Protein AF-W2SVA2-F1 (afdb_monomer_lite)

Organism: Necator americanus (NCBI:txid51031)

Structure (mmCIF, N/CA/C/O backbone):
data_AF-W2SVA2-F1
#
_entry.id   AF-W2SVA2-F1
#
loop_
_atom_site.group_PDB
_atom_site.id
_atom_site.type_symbol
_atom_site.label_atom_id
_atom_site.label_alt_id
_atom_site.label_comp_id
_atom_site.label_asym_id
_atom_site.label_entity_id
_atom_site.label_seq_id
_atom_site.pdbx_PDB_ins_code
_atom_site.Cartn_x
_atom_site.Cartn_y
_atom_site.Cartn_z
_atom_site.occupancy
_atom_site.B_iso_or_equiv
_atom_site.auth_seq_id
_atom_site.auth_comp_id
_atom_site.auth_asym_id
_atom_site.auth_atom_id
_atom_site.pdbx_PDB_model_num
ATOM 1 N N . MET A 1 1 ? -18.519 -15.147 32.924 1.00 34.69 1 MET A N 1
ATOM 2 C CA . MET A 1 1 ? -19.003 -15.289 31.533 1.00 34.69 1 MET A CA 1
ATOM 3 C C . MET A 1 1 ? -18.832 -13.951 30.833 1.00 34.69 1 MET A C 1
ATOM 5 O O . MET A 1 1 ? -18.990 -12.921 31.469 1.00 34.69 1 MET A O 1
ATOM 9 N N . SER A 1 2 ? -18.400 -14.016 29.578 1.00 42.62 2 SER A N 1
ATOM 10 C CA . SER A 1 2 ? -17.826 -12.946 28.754 1.00 42.62 2 SER A CA 1
ATOM 11 C C . SER A 1 2 ? -18.719 -11.712 28.572 1.00 42.62 2 SER A C 1
ATOM 13 O O . SER A 1 2 ? -19.892 -11.859 28.236 1.00 42.62 2 SER A O 1
ATOM 15 N N . GLN A 1 3 ? -18.134 -10.512 28.671 1.00 33.72 3 GLN A N 1
ATOM 16 C CA . GLN A 1 3 ? -18.643 -9.324 27.982 1.00 33.72 3 GLN A CA 1
ATOM 17 C C . GLN A 1 3 ? -17.496 -8.537 27.329 1.00 33.72 3 GLN A C 1
ATOM 19 O O . GLN A 1 3 ? -16.773 -7.780 27.964 1.00 33.72 3 GLN A O 1
ATOM 24 N N . ARG A 1 4 ? -17.365 -8.799 26.023 1.00 36.84 4 ARG A N 1
ATOM 25 C CA . ARG A 1 4 ? -17.101 -7.861 24.919 1.00 36.84 4 ARG A CA 1
ATOM 26 C C . ARG A 1 4 ? -16.001 -6.813 25.147 1.00 36.84 4 ARG A C 1
ATOM 28 O O . ARG A 1 4 ? -16.271 -5.684 25.537 1.00 36.84 4 ARG A O 1
ATOM 35 N N . GLN A 1 5 ? -14.789 -7.146 24.699 1.00 33.03 5 GLN A N 1
ATOM 36 C CA . GLN A 1 5 ? -13.902 -6.145 24.103 1.00 33.03 5 GLN A CA 1
ATOM 37 C C . GLN A 1 5 ? -14.584 -5.606 22.842 1.00 33.03 5 GLN A C 1
ATOM 39 O O . GLN A 1 5 ? -14.635 -6.268 21.806 1.00 33.03 5 GLN A O 1
ATOM 44 N N . THR A 1 6 ? -15.152 -4.409 22.939 1.00 33.84 6 THR A N 1
ATOM 45 C CA . THR A 1 6 ? -15.473 -3.592 21.774 1.00 33.84 6 THR A CA 1
ATOM 46 C C . THR A 1 6 ? -14.153 -3.225 21.102 1.00 33.84 6 THR A C 1
ATOM 48 O O . THR A 1 6 ? -13.428 -2.347 21.570 1.00 33.84 6 THR A O 1
ATOM 51 N N . ASN A 1 7 ? -13.814 -3.953 20.036 1.00 36.78 7 ASN A N 1
ATOM 52 C CA . ASN A 1 7 ? -12.759 -3.583 19.099 1.00 36.78 7 ASN A CA 1
ATOM 53 C C . ASN A 1 7 ? -13.196 -2.313 18.371 1.00 36.78 7 ASN A C 1
ATOM 55 O O . ASN A 1 7 ? -13.777 -2.363 17.287 1.00 36.78 7 ASN A O 1
ATOM 59 N N . ASP A 1 8 ? -12.940 -1.184 19.022 1.00 42.12 8 ASP A N 1
ATOM 60 C CA . ASP A 1 8 ? -13.064 0.147 18.456 1.00 42.12 8 ASP A CA 1
ATOM 61 C C . ASP A 1 8 ? -12.199 0.183 17.188 1.00 42.12 8 ASP A C 1
ATOM 63 O O . ASP A 1 8 ? -10.993 -0.096 17.243 1.00 42.12 8 ASP A O 1
ATOM 67 N N . SER A 1 9 ? -12.829 0.426 16.034 1.00 39.34 9 SER A N 1
ATOM 68 C CA . SER A 1 9 ? -12.157 0.626 14.750 1.00 39.34 9 SER A CA 1
ATOM 69 C C . SER A 1 9 ? -11.207 1.799 14.917 1.00 39.34 9 SER A C 1
ATOM 71 O O . SER A 1 9 ? -11.590 2.968 14.898 1.00 39.34 9 SER A O 1
ATOM 73 N N . SER A 1 10 ? -9.963 1.474 15.213 1.00 43.59 10 SER A N 1
ATOM 74 C CA . SER A 1 10 ? -8.984 2.458 15.604 1.00 43.59 10 SER A CA 1
ATOM 75 C C . SER A 1 10 ? -8.528 3.184 14.343 1.00 43.59 10 SER A C 1
ATOM 77 O O . SER A 1 10 ? -8.207 2.578 13.325 1.00 43.59 10 SER A O 1
ATOM 79 N N . ASN A 1 11 ? -8.605 4.510 14.417 1.00 57.53 11 ASN A N 1
ATOM 80 C CA . ASN A 1 11 ? -8.376 5.457 13.335 1.00 57.53 11 ASN A CA 1
ATOM 81 C C . ASN A 1 11 ? -6.906 5.456 12.892 1.00 57.53 11 ASN A C 1
ATOM 83 O O . ASN A 1 11 ? -6.132 6.339 13.272 1.00 57.53 11 ASN A O 1
ATOM 87 N N . PHE A 1 12 ? -6.510 4.440 12.132 1.00 56.28 12 PHE A N 1
ATOM 88 C CA . PHE A 1 12 ? -5.185 4.359 11.539 1.00 56.28 12 PHE A CA 1
ATOM 89 C C . PHE A 1 12 ? -5.252 4.623 10.038 1.00 56.28 12 PHE A C 1
ATOM 91 O O . PHE A 1 12 ? -6.109 4.067 9.347 1.00 56.28 12 PHE A O 1
ATOM 98 N N . ARG A 1 13 ? -4.331 5.452 9.542 1.00 68.50 13 ARG A N 1
ATOM 99 C CA . ARG A 1 13 ? -4.068 5.619 8.108 1.00 68.50 13 ARG A CA 1
ATOM 100 C C . ARG A 1 13 ? -2.624 5.234 7.829 1.00 68.50 13 ARG A C 1
ATOM 102 O O . ARG A 1 13 ? -1.734 5.775 8.476 1.00 68.50 13 ARG A O 1
ATOM 109 N N . ASN A 1 14 ? -2.391 4.333 6.883 1.00 67.19 14 ASN A N 1
ATOM 110 C CA . ASN A 1 14 ? -1.040 3.967 6.454 1.00 67.19 14 ASN A CA 1
ATOM 111 C C . ASN A 1 14 ? -0.789 4.463 5.039 1.00 67.19 14 ASN A C 1
ATOM 113 O O . ASN A 1 14 ? -1.635 4.260 4.179 1.00 67.19 14 ASN A O 1
ATOM 117 N N . ILE A 1 15 ? 0.373 5.052 4.786 1.00 81.75 15 ILE A N 1
ATOM 118 C CA . ILE A 1 15 ? 0.777 5.519 3.461 1.00 81.75 15 ILE A CA 1
ATOM 119 C C . ILE A 1 15 ? 2.156 4.947 3.148 1.00 81.75 15 ILE A C 1
ATOM 121 O O . ILE A 1 15 ? 3.098 5.176 3.903 1.00 81.75 15 ILE A O 1
ATOM 125 N N . PHE A 1 16 ? 2.263 4.216 2.044 1.00 79.69 16 PHE A N 1
ATOM 126 C CA . PHE A 1 16 ? 3.526 3.856 1.400 1.00 79.69 16 PHE A CA 1
ATOM 127 C C . PHE A 1 16 ? 3.794 4.867 0.286 1.00 79.69 16 PHE A C 1
ATOM 129 O O . PHE A 1 16 ? 2.897 5.082 -0.527 1.00 79.69 16 PHE A O 1
ATOM 136 N N . ARG A 1 17 ? 4.981 5.479 0.238 1.00 76.31 17 ARG A N 1
ATOM 137 C CA . ARG A 1 17 ? 5.344 6.467 -0.787 1.00 76.31 17 ARG A CA 1
ATOM 138 C C . ARG A 1 17 ? 6.804 6.337 -1.199 1.00 76.31 17 ARG A C 1
ATOM 140 O O . ARG A 1 17 ? 7.668 6.276 -0.334 1.00 76.31 17 ARG A O 1
ATOM 147 N N . GLN A 1 18 ? 7.085 6.342 -2.496 1.00 63.94 18 GLN A N 1
ATOM 148 C CA . GLN A 1 18 ? 8.449 6.464 -3.015 1.00 63.94 18 GLN A CA 1
ATOM 149 C C . GLN A 1 18 ? 8.845 7.943 -3.130 1.00 63.94 18 GLN A C 1
ATOM 151 O O . GLN A 1 18 ? 8.067 8.737 -3.658 1.00 63.94 18 GLN A O 1
ATOM 156 N N . ASP A 1 19 ? 10.037 8.301 -2.647 1.00 62.91 19 ASP A N 1
ATOM 157 C CA . ASP A 1 19 ? 10.620 9.631 -2.848 1.00 62.91 19 ASP A CA 1
ATOM 158 C C . ASP A 1 19 ? 11.619 9.566 -4.021 1.00 62.91 19 ASP A C 1
ATOM 160 O O . ASP A 1 19 ? 12.502 8.701 -4.019 1.00 62.91 19 ASP A O 1
ATOM 164 N N . PRO A 1 20 ? 11.454 10.387 -5.070 1.00 55.03 20 PRO A N 1
ATOM 165 C CA . PRO A 1 20 ? 12.381 10.423 -6.195 1.00 55.03 20 PRO A CA 1
ATOM 166 C C . PRO A 1 20 ? 13.664 11.233 -5.932 1.00 55.03 20 PRO A C 1
ATOM 168 O O . PRO A 1 20 ? 14.620 11.059 -6.685 1.00 55.03 20 PRO A O 1
ATOM 171 N N . GLU A 1 21 ? 13.718 12.105 -4.916 1.00 57.06 21 GLU A N 1
ATOM 172 C CA . GLU A 1 21 ? 14.883 12.977 -4.659 1.00 57.06 21 GLU A CA 1
ATOM 173 C C . GLU A 1 21 ? 15.965 12.296 -3.802 1.00 57.06 21 GLU A C 1
ATOM 175 O O . GLU A 1 21 ? 17.160 12.535 -3.982 1.00 57.06 21 GLU A O 1
ATOM 180 N N . GLU A 1 22 ? 15.563 11.394 -2.909 1.00 64.81 22 GLU A N 1
ATOM 181 C CA . GLU A 1 22 ? 16.438 10.492 -2.153 1.00 64.81 22 GLU A CA 1
ATOM 182 C C . GLU A 1 22 ? 15.984 9.076 -2.513 1.00 64.81 22 GLU A C 1
ATOM 184 O O . GLU A 1 22 ? 14.808 8.802 -2.304 1.00 64.81 22 GLU A O 1
ATOM 189 N N . ASN A 1 23 ? 16.848 8.194 -3.055 1.00 83.88 23 ASN A N 1
ATOM 190 C CA . ASN A 1 23 ? 16.509 6.799 -3.409 1.00 83.88 23 ASN A CA 1
ATOM 191 C C . ASN A 1 23 ? 15.949 6.052 -2.187 1.00 83.88 23 ASN A C 1
ATOM 193 O O . ASN A 1 23 ? 16.663 5.378 -1.438 1.00 83.88 23 ASN A O 1
ATOM 197 N N . SER A 1 24 ? 14.658 6.245 -1.944 1.00 88.62 24 SER A N 1
ATOM 198 C CA . SER A 1 24 ? 14.051 5.957 -0.663 1.00 88.62 24 SER A CA 1
ATOM 199 C C . SER A 1 24 ? 12.552 5.725 -0.776 1.00 88.62 24 SER A C 1
ATOM 201 O O . SER A 1 24 ? 11.884 6.082 -1.750 1.00 88.62 24 SER A O 1
ATOM 203 N N . VAL A 1 25 ? 12.028 5.051 0.240 1.00 91.38 25 VAL A N 1
ATOM 204 C CA . VAL A 1 25 ? 10.599 4.830 0.431 1.00 91.38 25 VAL A CA 1
ATOM 205 C C . VAL A 1 25 ? 10.229 5.216 1.850 1.00 91.38 25 VAL A C 1
ATOM 207 O O . VAL A 1 25 ? 10.904 4.850 2.812 1.00 91.38 25 VAL A O 1
ATOM 210 N N . GLU A 1 26 ? 9.104 5.896 1.991 1.00 92.12 26 GLU A N 1
ATOM 211 C CA . GLU A 1 26 ? 8.502 6.247 3.260 1.00 92.12 26 GLU A CA 1
ATOM 212 C C . GLU A 1 26 ? 7.282 5.378 3.562 1.00 92.12 26 GLU A C 1
ATOM 214 O O . GLU A 1 26 ? 6.374 5.225 2.744 1.00 92.12 26 GLU A O 1
ATOM 219 N N . LEU A 1 27 ? 7.225 4.881 4.795 1.00 92.69 27 LEU A N 1
ATOM 220 C CA . LEU A 1 27 ? 6.014 4.378 5.425 1.00 92.69 27 LEU A CA 1
ATOM 221 C C . LEU A 1 27 ? 5.557 5.392 6.473 1.00 92.69 27 LEU A C 1
ATOM 223 O O . LEU A 1 27 ? 6.240 5.623 7.473 1.00 92.69 27 LEU A O 1
ATOM 227 N N . ASN A 1 28 ? 4.384 5.976 6.263 1.00 91.06 28 ASN A N 1
ATOM 228 C CA . ASN A 1 28 ? 3.757 6.912 7.185 1.00 91.06 28 ASN A CA 1
ATOM 229 C C . ASN A 1 28 ? 2.539 6.254 7.837 1.00 91.06 28 ASN A C 1
ATOM 231 O O . ASN A 1 28 ? 1.580 5.898 7.158 1.00 91.06 28 ASN A O 1
ATOM 235 N N . ILE A 1 29 ? 2.569 6.108 9.158 1.00 90.38 29 ILE A N 1
ATOM 236 C CA . ILE A 1 29 ? 1.470 5.573 9.964 1.00 90.38 29 ILE A CA 1
ATOM 237 C C . ILE A 1 29 ? 0.875 6.724 10.768 1.00 90.38 29 ILE A C 1
ATOM 239 O O . ILE A 1 29 ? 1.526 7.283 11.647 1.00 90.38 29 ILE A O 1
ATOM 243 N N . TYR A 1 30 ? -0.370 7.079 10.501 1.00 89.00 30 TYR A N 1
ATOM 244 C CA . TYR A 1 30 ? -1.109 8.062 11.278 1.00 89.00 30 TYR A CA 1
ATOM 245 C C . TYR A 1 30 ? -1.922 7.333 12.330 1.00 89.00 30 TYR A C 1
ATOM 247 O O . TYR A 1 30 ? -2.737 6.478 11.995 1.00 89.00 30 TYR A O 1
ATOM 255 N N . TYR A 1 31 ? -1.711 7.679 13.595 1.00 85.88 31 TYR A N 1
ATOM 256 C CA . TYR A 1 31 ? -2.421 7.079 14.718 1.00 85.88 31 TYR A CA 1
ATOM 257 C C . TYR A 1 31 ? -2.983 8.142 15.648 1.00 85.88 31 TYR A C 1
ATOM 259 O O . TYR A 1 31 ? -2.445 9.244 15.745 1.00 85.88 31 TYR A O 1
ATOM 267 N N . ILE A 1 32 ? -4.043 7.804 16.378 1.00 86.31 32 ILE A N 1
ATOM 268 C CA . ILE A 1 32 ? -4.514 8.626 17.494 1.00 86.31 32 ILE A CA 1
ATOM 269 C C . ILE A 1 32 ? -3.791 8.170 18.766 1.00 86.31 32 ILE A C 1
ATOM 271 O O . ILE A 1 32 ? -3.962 7.019 19.178 1.00 86.31 32 ILE A O 1
ATOM 275 N N . PRO A 1 33 ? -2.985 9.037 19.404 1.00 86.19 33 PRO A N 1
ATOM 276 C CA . PRO A 1 33 ? -2.362 8.709 20.679 1.00 86.19 33 PRO A CA 1
ATOM 277 C C . PRO A 1 33 ? -3.411 8.365 21.748 1.00 86.19 33 PRO A C 1
ATOM 279 O O . PRO A 1 33 ? -4.491 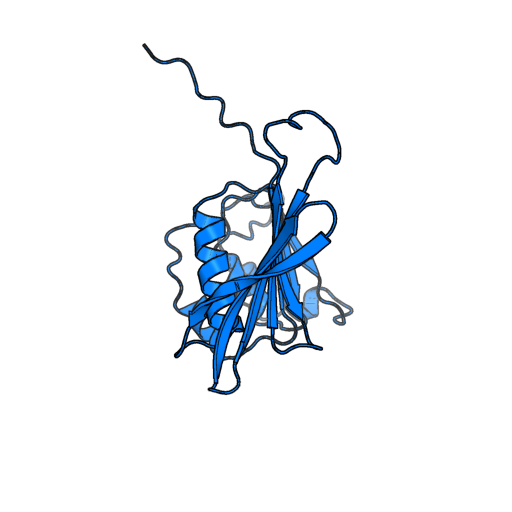8.965 21.733 1.00 86.19 33 PRO A O 1
ATOM 282 N N . PRO A 1 34 ? -3.123 7.446 22.691 1.00 86.00 34 PRO A N 1
ATOM 283 C CA . PRO A 1 34 ? -4.083 7.037 23.717 1.00 86.00 34 PRO A CA 1
ATOM 284 C C . PRO A 1 34 ? -4.693 8.210 24.492 1.00 86.00 34 PRO A C 1
ATOM 286 O O . PRO A 1 34 ? -5.890 8.203 24.767 1.00 86.00 34 PRO A O 1
ATOM 289 N N . GLU A 1 35 ? -3.894 9.241 24.774 1.00 88.69 35 GLU A N 1
ATOM 290 C CA . GLU A 1 35 ? -4.299 10.448 25.494 1.00 88.69 35 GLU A CA 1
ATOM 291 C C . GLU A 1 35 ? -5.193 11.399 24.683 1.00 88.69 35 GLU A C 1
ATOM 293 O O . GLU A 1 35 ? -5.734 12.353 25.233 1.00 88.69 35 GLU A O 1
ATOM 298 N N . LYS A 1 36 ? -5.348 11.162 23.374 1.00 86.69 36 LYS A N 1
ATOM 299 C CA . LYS A 1 36 ? -6.138 12.002 22.463 1.00 86.69 36 LYS A CA 1
ATOM 300 C C . LYS A 1 36 ? -7.340 11.282 21.846 1.00 86.69 36 LYS A C 1
ATOM 302 O O . LYS A 1 36 ? -7.924 11.781 20.887 1.00 86.69 36 LYS A O 1
ATOM 307 N N . LYS A 1 37 ? -7.722 10.110 22.365 1.00 84.38 37 LYS A N 1
ATOM 308 C CA . LYS A 1 37 ? -8.919 9.393 21.898 1.00 84.38 37 LYS A CA 1
ATOM 309 C C . LYS A 1 37 ? -10.167 10.278 22.015 1.00 84.38 37 LYS A C 1
ATOM 311 O O . LYS A 1 37 ? -10.360 10.946 23.023 1.00 84.38 37 LYS A O 1
ATOM 316 N N . GLY A 1 38 ? -11.002 10.277 20.975 1.00 83.25 38 GLY A N 1
ATOM 317 C CA . GLY A 1 38 ? -12.227 11.085 20.905 1.00 83.25 38 GLY A CA 1
ATOM 318 C C . GLY A 1 38 ? -12.020 12.550 20.500 1.00 83.25 38 GLY A C 1
ATOM 319 O O . GLY A 1 38 ? -13.004 13.243 20.261 1.00 83.25 38 GLY A O 1
ATOM 320 N N . ILE A 1 39 ? -10.774 13.022 20.370 1.00 85.44 39 ILE A N 1
ATOM 321 C CA . ILE A 1 39 ? -10.482 14.377 19.890 1.00 85.44 39 ILE A CA 1
ATOM 322 C C . ILE A 1 39 ? -10.400 14.349 18.356 1.00 85.44 39 ILE A C 1
ATOM 324 O O . ILE A 1 39 ? -9.557 13.639 17.801 1.00 85.44 39 ILE A O 1
ATOM 328 N N . PRO A 1 40 ? -11.234 15.117 17.635 1.00 82.12 40 PRO A N 1
ATOM 329 C CA . PRO A 1 40 ? -11.140 15.201 16.183 1.00 82.12 40 PRO A CA 1
ATOM 330 C C . PRO A 1 40 ? -9.761 15.699 15.732 1.00 82.12 40 PRO A C 1
ATOM 332 O O . PRO A 1 40 ? -9.149 16.547 16.379 1.00 82.12 40 PRO A O 1
ATOM 335 N N . ASN A 1 41 ? -9.275 15.192 14.596 1.00 81.00 41 ASN A N 1
ATOM 336 C CA . ASN A 1 41 ? -8.027 15.638 13.956 1.00 81.00 41 ASN A CA 1
ATOM 337 C C . ASN A 1 41 ? -6.760 15.525 14.827 1.00 81.00 41 ASN A C 1
ATOM 339 O O . ASN A 1 41 ? -5.764 16.198 14.579 1.00 81.00 41 ASN A O 1
ATOM 343 N N . SER A 1 42 ? -6.752 14.636 15.822 1.00 86.19 42 SER A N 1
ATOM 344 C CA . SER A 1 42 ? -5.618 14.454 16.734 1.00 86.19 42 SER A CA 1
ATOM 345 C C . SER A 1 42 ? -4.570 13.438 16.261 1.00 86.19 42 SER A C 1
ATOM 347 O O . SER A 1 42 ? -3.753 12.983 17.071 1.00 86.19 42 SER A O 1
ATOM 349 N N . HIS A 1 43 ? -4.619 13.037 14.990 1.00 85.75 43 HIS A N 1
ATOM 350 C CA . HIS A 1 43 ? -3.707 12.052 14.420 1.00 85.75 43 HIS A CA 1
ATOM 351 C C . HIS A 1 43 ? -2.263 12.553 14.499 1.00 85.75 43 HIS A C 1
ATOM 353 O O . HIS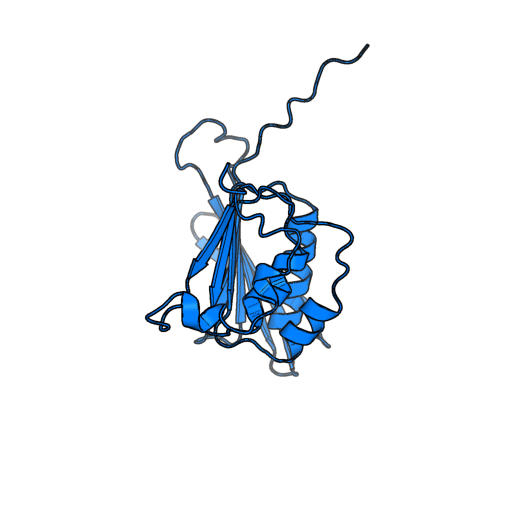 A 1 43 ? -1.967 13.702 14.167 1.00 85.75 43 HIS A O 1
ATOM 359 N N . LYS A 1 44 ? -1.353 11.680 14.923 1.00 86.56 44 LYS A N 1
ATOM 360 C CA . LYS A 1 44 ? 0.087 11.915 14.871 1.00 86.56 44 LYS A CA 1
ATOM 361 C C . LYS A 1 44 ? 0.710 11.013 13.808 1.00 86.56 44 LYS A C 1
ATOM 363 O O . LYS A 1 44 ? 0.380 9.826 13.779 1.00 86.56 44 LYS A O 1
ATOM 368 N N . PRO A 1 45 ? 1.600 11.544 12.956 1.00 87.38 45 PRO A N 1
ATOM 369 C CA . PRO A 1 45 ? 2.354 10.728 12.022 1.00 87.38 45 PRO A CA 1
ATOM 370 C C . PRO A 1 45 ? 3.486 9.994 12.746 1.00 87.38 45 PRO A C 1
ATOM 372 O O . PRO A 1 45 ? 4.176 10.554 13.600 1.00 87.38 45 PRO A O 1
ATOM 375 N N . TYR A 1 46 ? 3.710 8.752 12.351 1.00 88.38 46 TYR A N 1
ATOM 376 C CA . TYR A 1 46 ? 4.898 7.968 12.633 1.00 88.38 46 TYR A CA 1
ATOM 377 C C . TYR A 1 46 ? 5.532 7.591 11.297 1.00 88.38 46 TYR A C 1
ATOM 379 O O . TYR A 1 46 ? 4.946 6.833 10.525 1.00 88.38 46 TYR A O 1
ATOM 387 N N . ARG A 1 47 ? 6.703 8.166 11.014 1.00 91.00 47 ARG A N 1
ATOM 388 C CA . ARG A 1 47 ? 7.400 8.020 9.734 1.00 91.00 47 ARG A CA 1
ATOM 389 C C . ARG A 1 47 ? 8.587 7.076 9.867 1.00 91.00 47 ARG A C 1
ATOM 391 O O . ARG A 1 47 ? 9.443 7.263 10.738 1.00 91.00 47 ARG A O 1
ATOM 398 N N . ILE A 1 48 ? 8.631 6.101 8.970 1.00 92.88 48 ILE A N 1
ATOM 399 C CA . ILE A 1 48 ? 9.751 5.191 8.751 1.00 92.88 48 ILE A CA 1
ATOM 400 C C . ILE A 1 48 ? 10.247 5.429 7.326 1.00 92.88 48 ILE A C 1
ATOM 402 O O . ILE A 1 48 ? 9.462 5.316 6.392 1.00 92.88 48 ILE A O 1
ATOM 406 N N . SER A 1 49 ? 11.526 5.731 7.156 1.00 93.12 49 SER A N 1
ATOM 407 C CA . SER A 1 49 ? 12.158 5.874 5.845 1.00 93.12 49 SER A CA 1
ATOM 408 C C . SER A 1 49 ? 13.094 4.695 5.595 1.00 93.12 49 SER A C 1
ATOM 410 O O . SER A 1 49 ? 13.825 4.276 6.491 1.00 93.12 49 SER A O 1
ATOM 412 N N . PHE A 1 50 ? 13.088 4.176 4.380 1.00 93.88 50 PHE A N 1
ATOM 413 C CA . PHE A 1 50 ? 13.992 3.149 3.879 1.00 93.88 50 PHE A CA 1
ATOM 414 C C . PHE A 1 50 ? 14.856 3.822 2.835 1.00 93.88 50 PHE A C 1
ATOM 416 O O . PHE A 1 50 ? 14.321 4.250 1.821 1.00 93.88 50 PHE A O 1
ATOM 423 N N . VAL A 1 51 ? 16.148 3.966 3.100 1.00 92.06 51 VAL A N 1
ATOM 424 C CA . VAL A 1 51 ? 17.060 4.743 2.257 1.00 92.06 51 VAL A CA 1
ATOM 425 C C . VAL A 1 51 ? 18.138 3.825 1.718 1.00 92.06 51 VAL A C 1
ATOM 427 O O . VAL A 1 51 ? 18.739 3.072 2.494 1.00 92.06 51 VAL A O 1
ATOM 430 N N . GLU A 1 52 ? 18.376 3.899 0.411 1.00 91.25 52 GLU A N 1
ATOM 431 C CA . GLU A 1 52 ? 19.464 3.187 -0.244 1.00 91.25 52 GLU A CA 1
ATOM 432 C C . GLU A 1 52 ? 20.808 3.488 0.429 1.00 91.25 52 GLU A C 1
ATOM 434 O O . GLU A 1 52 ? 21.117 4.605 0.846 1.00 91.25 52 GLU A O 1
ATOM 439 N N . ASP A 1 53 ? 21.596 2.438 0.574 1.00 86.69 53 ASP A N 1
ATOM 440 C CA . ASP A 1 53 ? 22.947 2.484 1.098 1.00 86.69 53 ASP A CA 1
ATOM 441 C C . ASP A 1 53 ? 23.944 2.360 -0.061 1.00 86.69 53 ASP A C 1
ATOM 443 O O . ASP A 1 53 ? 23.671 1.693 -1.057 1.00 86.69 53 ASP A O 1
ATOM 447 N N . SER A 1 54 ? 25.135 2.945 0.080 1.00 82.06 54 SER A N 1
ATOM 448 C CA . SER A 1 54 ? 26.175 2.944 -0.959 1.00 82.06 54 SER A CA 1
ATOM 449 C C . SER A 1 54 ? 26.615 1.543 -1.388 1.00 82.06 54 SER A C 1
ATOM 451 O O . SER A 1 54 ? 27.198 1.376 -2.454 1.00 82.06 54 SER A O 1
ATOM 453 N N . ASN A 1 55 ? 26.348 0.534 -0.558 1.00 82.38 55 ASN A N 1
ATOM 454 C CA . ASN A 1 55 ? 26.698 -0.860 -0.814 1.00 82.38 55 ASN A CA 1
ATOM 455 C C . ASN A 1 55 ? 25.560 -1.664 -1.479 1.00 82.38 55 ASN A C 1
ATOM 457 O O . ASN A 1 55 ? 25.631 -2.889 -1.498 1.00 82.38 55 ASN A O 1
ATOM 461 N N . GLY A 1 56 ? 24.502 -1.010 -1.977 1.00 79.06 56 GLY A N 1
ATOM 462 C CA . GLY A 1 56 ? 23.359 -1.663 -2.635 1.00 79.06 56 GLY A CA 1
ATOM 463 C C . GLY A 1 56 ? 22.309 -2.253 -1.683 1.00 79.06 56 GLY A C 1
ATOM 464 O O . GLY A 1 56 ? 21.350 -2.877 -2.133 1.00 79.06 56 GLY A O 1
ATOM 465 N N . GLY A 1 57 ? 22.480 -2.051 -0.373 1.00 90.31 57 GLY A N 1
ATOM 466 C CA . GLY A 1 57 ? 21.499 -2.398 0.654 1.00 90.31 57 GLY A CA 1
ATOM 467 C C . GLY A 1 57 ? 20.559 -1.237 0.994 1.00 90.31 57 GLY A C 1
ATOM 468 O O . GLY A 1 57 ? 20.427 -0.256 0.261 1.00 90.31 57 GLY A O 1
ATOM 469 N N . CYS A 1 58 ? 19.931 -1.315 2.164 1.00 92.94 58 CYS A N 1
ATOM 470 C CA . CYS A 1 58 ? 19.032 -0.291 2.680 1.00 92.94 58 CYS A CA 1
AT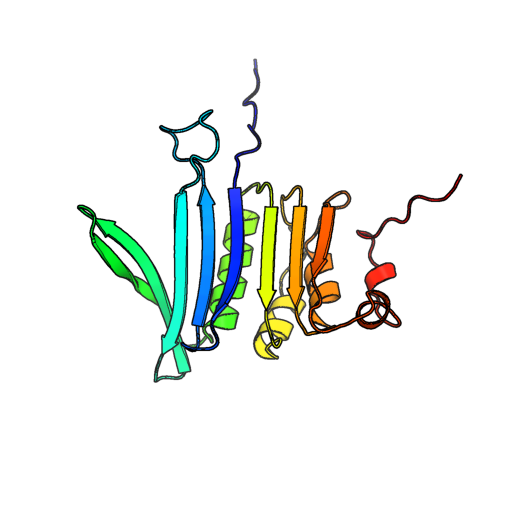OM 471 C C . CYS A 1 58 ? 19.235 -0.053 4.178 1.00 92.94 58 CYS A C 1
ATOM 473 O O . CYS A 1 58 ? 19.343 -0.986 4.975 1.00 92.94 58 CYS A O 1
ATOM 475 N N . SER A 1 59 ? 19.177 1.211 4.592 1.00 92.88 59 SER A N 1
ATOM 476 C CA . SER A 1 59 ? 19.087 1.613 5.995 1.00 92.88 59 SER A CA 1
ATOM 477 C C . SER A 1 59 ? 17.672 2.066 6.352 1.00 92.88 59 SER A C 1
ATOM 479 O O . SER A 1 59 ? 17.042 2.826 5.620 1.00 92.88 59 SER A O 1
ATOM 481 N N . VAL A 1 60 ? 17.163 1.609 7.496 1.00 93.56 60 VAL A N 1
ATOM 482 C CA . VAL A 1 60 ? 15.892 2.092 8.044 1.00 93.56 60 VAL A CA 1
ATOM 483 C C . VAL A 1 60 ? 16.164 3.293 8.936 1.00 93.56 60 VAL A C 1
ATOM 485 O O . VAL A 1 60 ? 17.007 3.231 9.830 1.00 93.56 60 VAL A O 1
ATOM 488 N N . ARG A 1 61 ? 15.416 4.373 8.754 1.00 92.88 61 ARG A N 1
ATOM 489 C CA . ARG A 1 61 ? 15.423 5.559 9.610 1.00 92.88 61 ARG A CA 1
ATOM 490 C C . ARG A 1 61 ? 14.023 5.768 10.163 1.00 92.88 61 ARG A C 1
ATOM 492 O O . ARG A 1 61 ? 13.032 5.493 9.495 1.00 92.88 61 ARG A O 1
ATOM 499 N N . ARG A 1 62 ? 13.922 6.246 11.398 1.00 91.50 62 ARG A N 1
ATOM 500 C CA . ARG A 1 62 ? 12.646 6.691 11.970 1.00 91.50 62 ARG A CA 1
ATOM 501 C C . ARG A 1 62 ? 12.754 8.136 12.411 1.00 91.50 62 ARG A C 1
ATOM 503 O O . ARG A 1 62 ? 13.726 8.493 13.084 1.00 91.50 62 ARG A O 1
ATOM 510 N N . LEU A 1 63 ? 11.727 8.920 12.113 1.00 85.81 63 LEU A N 1
ATOM 511 C CA . LEU A 1 63 ? 11.647 10.294 12.580 1.00 85.81 63 LEU A CA 1
ATOM 512 C C . LEU A 1 63 ? 11.318 10.297 14.076 1.00 85.81 63 LEU A C 1
ATOM 514 O O . LEU A 1 63 ? 10.293 9.759 14.502 1.00 85.81 63 LEU A O 1
ATOM 518 N N . VAL A 1 64 ? 12.188 10.893 14.888 1.00 86.12 64 VAL A N 1
ATOM 519 C CA . VAL A 1 64 ? 11.979 11.049 16.331 1.00 86.12 64 VAL A CA 1
ATOM 520 C C . VAL A 1 64 ? 11.903 12.528 16.668 1.00 86.12 64 VAL A C 1
ATOM 522 O O . VAL A 1 64 ? 12.743 13.316 16.242 1.00 86.12 64 VAL A O 1
ATOM 525 N N . GLU A 1 65 ? 10.919 12.899 17.482 1.00 83.62 65 GLU A N 1
ATOM 526 C CA . GLU A 1 65 ? 10.819 14.238 18.052 1.00 83.62 65 GLU A CA 1
ATOM 527 C C . GLU A 1 65 ? 11.204 14.207 19.536 1.00 83.62 65 GLU A C 1
ATOM 529 O O . GLU A 1 65 ? 10.610 13.483 20.336 1.00 83.62 65 GLU A O 1
ATOM 534 N N . LYS A 1 66 ? 12.212 14.995 19.924 1.00 80.12 66 LYS A N 1
ATOM 535 C CA . LYS A 1 66 ? 12.636 15.151 21.322 1.00 80.12 66 LYS A CA 1
ATOM 536 C C . LYS A 1 66 ? 12.839 16.626 21.631 1.00 80.12 66 LYS A C 1
ATOM 538 O O . LYS A 1 66 ? 13.637 17.291 20.977 1.00 80.12 66 LYS A O 1
ATOM 543 N N . LYS A 1 67 ? 12.149 17.130 22.662 1.00 83.81 67 LYS A N 1
ATOM 544 C CA . LYS A 1 67 ? 12.213 18.544 23.091 1.00 83.81 67 LYS A CA 1
ATOM 545 C C . LYS A 1 67 ? 11.976 19.529 21.924 1.00 83.81 67 LYS A C 1
ATOM 547 O O . LYS A 1 67 ? 12.719 20.492 21.772 1.00 83.81 67 LYS A O 1
ATOM 552 N N . GLY A 1 68 ? 10.992 19.239 21.066 1.00 82.12 68 GLY A N 1
ATOM 5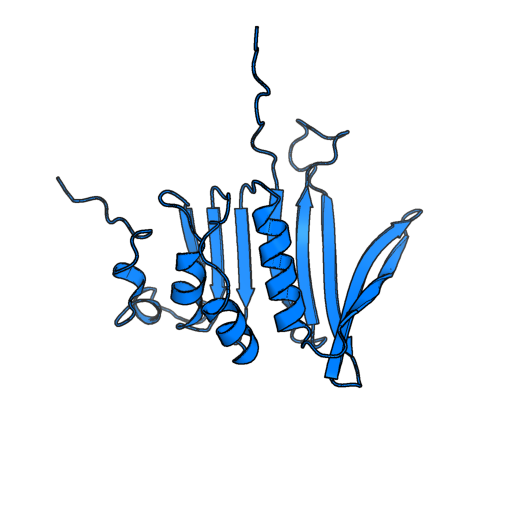53 C CA . GLY A 1 68 ? 10.644 20.059 19.897 1.00 82.12 68 GLY A CA 1
ATOM 554 C C . GLY A 1 68 ? 11.619 19.974 18.716 1.00 82.12 68 GLY A C 1
ATOM 555 O O . GLY A 1 68 ? 11.418 20.650 17.713 1.00 82.12 68 GLY A O 1
ATOM 556 N N . ARG A 1 69 ? 12.677 19.154 18.802 1.00 83.06 69 ARG A N 1
ATOM 557 C CA . ARG A 1 69 ? 13.610 18.912 17.694 1.00 83.06 69 ARG A CA 1
ATOM 558 C C . ARG A 1 69 ? 13.318 17.570 17.041 1.00 83.06 69 ARG A C 1
ATOM 560 O O . ARG A 1 69 ? 13.238 16.556 17.738 1.00 83.06 69 ARG A O 1
ATOM 567 N N . LYS A 1 70 ? 13.199 17.575 15.715 1.00 84.44 70 LYS A N 1
ATOM 568 C CA . LYS A 1 70 ? 13.051 16.378 14.884 1.00 84.44 70 LYS A CA 1
ATOM 569 C C . LYS A 1 70 ? 14.421 15.925 14.391 1.00 84.44 70 LYS A C 1
ATOM 571 O O . LYS A 1 70 ? 15.208 16.752 13.942 1.00 84.44 70 LYS A O 1
ATOM 576 N N . TYR A 1 71 ? 14.708 14.637 14.507 1.00 84.88 71 TYR A N 1
ATOM 577 C CA . TYR A 1 71 ? 15.919 14.028 13.968 1.00 84.88 71 TYR A CA 1
ATOM 578 C C . TYR A 1 71 ? 15.643 12.583 13.571 1.00 84.88 71 TYR A C 1
ATOM 580 O O . TYR A 1 71 ? 14.791 11.914 14.164 1.00 84.88 71 TYR A O 1
ATOM 588 N N . ASP A 1 72 ? 16.403 12.094 12.600 1.00 86.00 72 ASP A N 1
ATOM 589 C CA . ASP A 1 72 ? 16.343 10.697 12.210 1.00 86.00 72 ASP A CA 1
ATOM 590 C C . ASP A 1 72 ? 17.158 9.838 13.165 1.00 86.00 72 ASP A C 1
ATOM 592 O O . ASP A 1 72 ? 18.312 10.119 13.498 1.00 86.00 72 ASP A O 1
ATOM 596 N N . ARG A 1 73 ? 16.538 8.754 13.622 1.00 88.31 73 ARG A N 1
ATOM 597 C CA . ARG A 1 73 ? 17.222 7.697 14.352 1.00 88.31 73 ARG A CA 1
ATOM 598 C C . ARG A 1 73 ? 17.383 6.496 13.436 1.00 88.31 73 ARG A C 1
ATOM 600 O O . ARG A 1 73 ? 16.385 5.914 13.014 1.00 88.31 73 ARG A O 1
ATOM 607 N N . ASN A 1 74 ? 18.630 6.097 13.210 1.00 87.31 74 ASN A N 1
ATOM 608 C CA . ASN A 1 74 ? 18.955 4.883 12.469 1.00 87.31 74 ASN A CA 1
ATOM 609 C C . ASN A 1 74 ? 18.386 3.646 13.180 1.00 87.31 74 ASN A C 1
ATOM 611 O O . ASN A 1 74 ? 18.433 3.527 14.411 1.00 87.31 74 ASN A O 1
ATOM 615 N N . GLY A 1 75 ? 17.805 2.765 12.380 1.00 86.44 75 GLY A N 1
ATOM 616 C CA . GLY A 1 75 ? 17.256 1.473 12.747 1.00 86.44 75 GLY A CA 1
ATOM 617 C C . GLY A 1 75 ? 18.081 0.340 12.144 1.00 86.44 75 GLY A C 1
ATOM 618 O O . GLY A 1 75 ? 19.308 0.395 12.117 1.00 86.44 75 GLY A O 1
ATOM 619 N N . VAL A 1 76 ? 17.387 -0.705 11.697 1.00 89.88 76 VAL A N 1
ATOM 620 C CA . VAL A 1 76 ? 17.992 -1.893 11.083 1.00 89.88 76 VAL A CA 1
ATOM 621 C C . VAL A 1 76 ? 18.597 -1.542 9.719 1.00 89.88 76 VAL A C 1
ATOM 623 O O . VAL A 1 76 ? 18.090 -0.670 9.014 1.00 89.88 76 VAL A O 1
ATOM 626 N N . ARG A 1 77 ? 19.675 -2.235 9.348 1.00 92.81 77 ARG A N 1
ATOM 627 C CA . ARG A 1 77 ? 20.246 -2.223 7.998 1.00 92.81 77 ARG A CA 1
ATOM 628 C C . ARG A 1 77 ? 19.962 -3.568 7.337 1.00 92.81 77 ARG A C 1
ATOM 630 O O . ARG A 1 77 ? 20.234 -4.604 7.937 1.00 92.81 77 ARG A O 1
ATOM 637 N N . TYR A 1 78 ? 19.433 -3.531 6.123 1.00 91.31 78 TYR A N 1
ATOM 638 C CA . TYR A 1 78 ? 19.279 -4.683 5.245 1.00 91.31 78 TYR A CA 1
ATOM 639 C C . TYR A 1 78 ? 20.434 -4.667 4.249 1.00 91.31 78 TYR A C 1
ATOM 641 O O . TYR A 1 78 ? 20.569 -3.716 3.486 1.00 91.31 78 TYR A O 1
ATOM 649 N N . THR A 1 79 ? 21.303 -5.672 4.291 1.00 91.12 79 THR A N 1
ATOM 650 C CA . THR A 1 79 ? 22.472 -5.758 3.399 1.00 91.12 79 THR A CA 1
ATOM 651 C C . THR A 1 79 ? 22.119 -6.290 2.018 1.00 91.12 79 THR A C 1
ATOM 653 O O . THR A 1 79 ? 22.738 -5.880 1.046 1.00 91.12 79 THR A O 1
ATOM 656 N N . ASP A 1 80 ? 21.096 -7.141 1.938 1.00 89.56 80 ASP A N 1
ATOM 657 C CA . ASP A 1 80 ? 20.775 -7.933 0.743 1.00 89.56 80 ASP A CA 1
ATOM 658 C C . ASP A 1 80 ? 19.385 -7.610 0.167 1.00 89.56 80 ASP A C 1
ATOM 660 O O . ASP A 1 80 ? 18.856 -8.346 -0.665 1.00 89.56 80 ASP A O 1
ATOM 664 N N . GLU A 1 81 ? 18.763 -6.516 0.618 1.00 89.12 81 GLU A N 1
ATOM 665 C CA . GLU A 1 81 ? 17.486 -6.039 0.084 1.00 89.12 81 GLU A CA 1
ATOM 666 C C . GLU A 1 81 ? 17.568 -4.572 -0.330 1.00 89.12 81 GLU A C 1
ATOM 668 O O . GLU A 1 81 ? 18.084 -3.723 0.403 1.00 89.12 81 GLU A O 1
ATOM 673 N N . THR A 1 82 ? 16.964 -4.270 -1.481 1.00 92.25 82 THR A N 1
ATOM 674 C CA . THR A 1 82 ? 16.737 -2.889 -1.901 1.00 92.25 82 THR A CA 1
ATOM 675 C C . THR A 1 82 ? 15.750 -2.213 -0.956 1.00 92.25 82 THR A C 1
ATOM 677 O O . THR A 1 82 ? 14.869 -2.849 -0.367 1.00 92.25 82 THR A O 1
ATOM 680 N N . TYR A 1 83 ? 15.855 -0.892 -0.845 1.00 91.81 83 TYR A N 1
ATOM 681 C CA . TYR A 1 83 ? 14.991 -0.100 0.025 1.00 91.81 83 TYR A CA 1
ATOM 682 C C . TYR A 1 83 ? 13.499 -0.275 -0.290 1.00 91.81 83 TYR A C 1
ATOM 684 O O . TYR A 1 83 ? 12.683 -0.365 0.627 1.00 91.81 83 TYR A O 1
ATOM 692 N N . ALA A 1 84 ? 13.141 -0.413 -1.570 1.00 91.81 84 ALA A N 1
ATOM 693 C CA . ALA A 1 84 ? 11.765 -0.627 -2.000 1.00 91.81 84 ALA A CA 1
ATOM 694 C C . ALA A 1 84 ? 11.242 -2.025 -1.621 1.00 91.81 84 ALA A C 1
ATOM 696 O O . ALA A 1 84 ? 10.107 -2.147 -1.150 1.00 91.81 84 ALA A O 1
ATOM 697 N N . CYS A 1 85 ? 12.067 -3.074 -1.756 1.00 93.50 85 CYS A N 1
ATOM 698 C CA . CYS A 1 85 ? 11.714 -4.427 -1.311 1.00 93.50 85 CYS A CA 1
ATOM 699 C C . CYS A 1 85 ? 11.508 -4.474 0.205 1.00 93.50 85 CYS A C 1
ATOM 701 O O . CYS A 1 85 ? 10.459 -4.933 0.670 1.00 93.50 85 CYS A O 1
ATOM 703 N N . ALA A 1 86 ? 12.473 -3.943 0.962 1.00 94.44 86 ALA A N 1
ATOM 704 C CA . ALA A 1 86 ? 12.426 -3.910 2.417 1.00 94.44 86 ALA A CA 1
ATOM 705 C C . ALA A 1 86 ? 11.190 -3.144 2.911 1.00 94.44 86 ALA A C 1
ATOM 707 O O . ALA A 1 86 ? 10.422 -3.655 3.732 1.00 94.44 86 ALA A O 1
ATOM 708 N N . ALA A 1 87 ? 10.930 -1.960 2.346 1.00 94.38 87 ALA A N 1
ATOM 709 C CA . ALA A 1 87 ? 9.750 -1.170 2.675 1.00 94.38 87 ALA A CA 1
ATOM 710 C C . ALA A 1 87 ? 8.448 -1.913 2.357 1.00 94.38 87 ALA A C 1
ATOM 712 O O . ALA A 1 87 ? 7.530 -1.919 3.175 1.00 94.38 87 ALA A O 1
ATOM 713 N N . THR A 1 88 ? 8.373 -2.587 1.204 1.00 94.12 88 THR A N 1
ATOM 714 C CA . THR A 1 88 ? 7.187 -3.354 0.796 1.00 94.12 88 THR A CA 1
ATOM 715 C C . THR A 1 88 ? 6.920 -4.483 1.787 1.00 94.12 88 THR A C 1
ATOM 717 O O . THR A 1 88 ? 5.808 -4.620 2.298 1.00 94.12 88 THR A O 1
ATOM 720 N N . ARG A 1 89 ? 7.944 -5.265 2.150 1.00 92.88 89 ARG A N 1
ATOM 721 C CA . ARG A 1 89 ? 7.803 -6.346 3.137 1.00 92.88 89 ARG A CA 1
ATOM 722 C C . ARG A 1 89 ? 7.361 -5.818 4.499 1.00 92.88 89 ARG A C 1
ATOM 724 O O . ARG A 1 89 ? 6.458 -6.396 5.106 1.00 92.88 89 ARG A O 1
ATOM 731 N N . VAL A 1 90 ? 7.957 -4.724 4.972 1.00 92.62 90 VAL A N 1
ATOM 732 C CA . VAL A 1 90 ? 7.585 -4.111 6.255 1.00 92.62 90 VAL A CA 1
ATOM 733 C C . VAL A 1 90 ? 6.159 -3.558 6.214 1.00 92.62 90 VAL A C 1
ATOM 735 O O . VAL A 1 90 ? 5.406 -3.772 7.163 1.00 92.62 90 VAL A O 1
ATOM 738 N N . PHE A 1 91 ? 5.738 -2.950 5.103 1.00 93.62 91 PHE A N 1
ATOM 739 C CA . PHE A 1 91 ? 4.354 -2.529 4.881 1.00 93.62 91 PHE A CA 1
ATOM 740 C C . PHE A 1 91 ? 3.368 -3.697 5.034 1.00 93.62 91 PHE A C 1
ATOM 742 O O . PHE A 1 91 ? 2.399 -3.585 5.789 1.00 93.62 91 PHE A O 1
ATOM 749 N N . PHE A 1 92 ? 3.639 -4.852 4.417 1.00 91.56 92 PHE A N 1
ATOM 750 C CA . PHE A 1 92 ? 2.808 -6.051 4.595 1.00 91.56 92 PHE A CA 1
ATOM 751 C C . PHE A 1 92 ? 2.773 -6.548 6.044 1.00 91.56 92 PHE A C 1
ATOM 753 O O . PHE A 1 92 ? 1.738 -7.012 6.517 1.00 91.56 92 PHE A O 1
ATOM 760 N N . GLN A 1 93 ? 3.885 -6.468 6.777 1.00 90.19 93 GLN A N 1
ATOM 761 C CA . GLN A 1 93 ? 3.907 -6.890 8.182 1.00 90.19 93 GLN A CA 1
ATOM 762 C C . GLN A 1 93 ? 3.108 -5.947 9.089 1.00 90.19 93 GLN A C 1
ATOM 764 O O . GLN A 1 93 ? 2.373 -6.405 9.970 1.00 90.19 93 GLN A O 1
ATOM 769 N N . ILE A 1 94 ? 3.199 -4.637 8.853 1.00 89.19 94 ILE A N 1
ATOM 770 C CA . ILE A 1 94 ? 2.432 -3.632 9.597 1.00 89.19 94 ILE A CA 1
ATOM 771 C C . ILE A 1 94 ? 0.937 -3.816 9.335 1.00 89.19 94 ILE A C 1
ATOM 773 O O . ILE A 1 94 ? 0.156 -3.921 10.277 1.00 89.19 94 ILE A O 1
ATOM 777 N N . THR A 1 95 ? 0.536 -3.911 8.068 1.00 88.44 95 THR A N 1
ATOM 778 C CA . THR A 1 95 ? -0.876 -4.043 7.669 1.00 88.44 95 THR A CA 1
ATOM 779 C C . THR A 1 95 ? -1.516 -5.348 8.146 1.00 88.44 95 THR A C 1
ATOM 781 O O . THR A 1 95 ? -2.709 -5.368 8.428 1.00 88.44 95 THR A O 1
ATOM 784 N N . LYS A 1 96 ? -0.735 -6.419 8.347 1.00 81.88 96 LYS A N 1
ATOM 785 C CA . LYS A 1 96 ? -1.201 -7.660 9.000 1.00 81.88 96 LYS A CA 1
ATOM 786 C C . LYS A 1 96 ? -1.520 -7.505 10.485 1.00 81.88 96 LYS A C 1
ATOM 788 O O . LYS A 1 96 ? -2.196 -8.369 11.044 1.00 81.88 96 LYS A O 1
ATOM 793 N N . SER A 1 97 ? -0.978 -6.477 11.125 1.00 84.12 97 SER A N 1
ATOM 794 C CA . SER A 1 97 ? -1.015 -6.306 12.579 1.00 84.12 97 SER A CA 1
ATOM 795 C C . SER A 1 97 ? -1.948 -5.180 13.017 1.00 84.12 97 SER A C 1
ATOM 797 O O . SER A 1 97 ? -2.131 -4.981 14.217 1.00 84.12 97 SER A O 1
ATOM 799 N N . ILE A 1 98 ? -2.540 -4.445 12.071 1.00 86.06 98 ILE A N 1
ATOM 800 C CA . ILE A 1 98 ? -3.422 -3.318 12.365 1.00 86.06 98 ILE A CA 1
ATOM 801 C C . ILE A 1 98 ? -4.737 -3.422 11.594 1.00 86.06 98 ILE A C 1
ATOM 803 O O . ILE A 1 98 ? -4.772 -3.904 10.465 1.00 86.06 98 ILE A O 1
ATOM 807 N N . LYS A 1 99 ? -5.813 -2.912 12.198 1.00 89.44 99 LYS A N 1
ATOM 808 C CA . LYS A 1 99 ? -7.036 -2.549 11.481 1.00 89.44 99 LYS A CA 1
ATOM 809 C C . LYS A 1 99 ? -6.939 -1.064 11.146 1.00 89.44 99 LYS A C 1
ATOM 811 O O . LYS A 1 99 ? -6.841 -0.254 12.061 1.00 89.44 99 LYS A O 1
ATOM 816 N N . ALA A 1 100 ? -6.923 -0.724 9.866 1.00 88.94 100 ALA A N 1
ATOM 817 C CA . ALA A 1 100 ? -6.836 0.650 9.395 1.00 88.94 100 ALA A CA 1
ATOM 818 C C . ALA A 1 100 ? -8.200 1.148 8.914 1.00 88.94 100 ALA A C 1
ATOM 820 O O . ALA A 1 100 ? -9.030 0.368 8.454 1.00 88.94 100 ALA A O 1
ATOM 821 N N . LYS A 1 101 ? 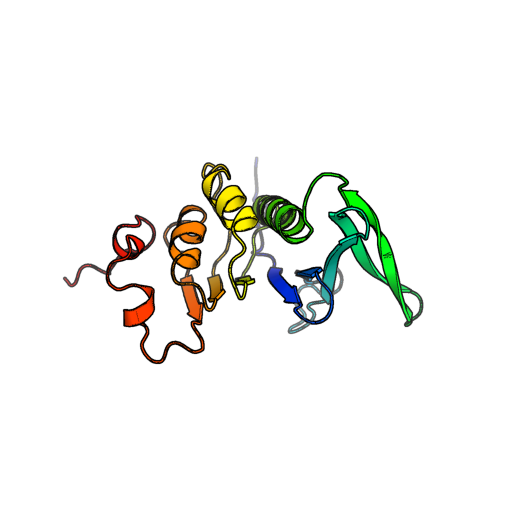-8.424 2.457 8.991 1.00 90.06 101 LYS A N 1
ATOM 822 C CA . LYS A 1 101 ? -9.525 3.088 8.264 1.00 90.06 101 LYS A CA 1
ATOM 823 C C . LYS A 1 101 ? -9.186 3.128 6.776 1.00 90.06 101 LYS A C 1
ATOM 825 O O . LYS A 1 101 ? -9.954 2.658 5.950 1.00 90.06 101 LYS A O 1
ATOM 830 N N . GLU A 1 102 ? -7.988 3.609 6.462 1.00 91.38 102 GLU A N 1
ATOM 831 C CA . GLU A 1 102 ? -7.519 3.779 5.091 1.00 91.38 102 GLU A CA 1
ATOM 832 C C . GLU A 1 102 ? -6.071 3.287 4.953 1.00 91.38 102 GLU A C 1
ATOM 834 O O . GLU A 1 102 ? -5.221 3.546 5.813 1.00 91.38 102 GLU A O 1
ATOM 839 N N . ILE A 1 103 ? -5.770 2.592 3.861 1.00 93.88 103 ILE A N 1
ATOM 840 C CA . ILE A 1 103 ? -4.404 2.257 3.458 1.00 93.88 103 ILE A CA 1
ATOM 841 C C . ILE A 1 103 ? -4.160 2.846 2.072 1.00 93.88 103 ILE A C 1
ATOM 843 O O . ILE A 1 103 ? -4.901 2.551 1.147 1.00 93.88 103 ILE A O 1
ATOM 847 N N . THR A 1 104 ? -3.105 3.640 1.918 1.00 92.62 104 THR A N 1
ATOM 848 C CA . THR A 1 104 ? -2.641 4.174 0.635 1.00 92.62 104 THR A CA 1
ATOM 849 C C . THR A 1 104 ? -1.338 3.493 0.217 1.00 92.62 104 THR A C 1
ATOM 851 O O . THR A 1 104 ? -0.387 3.426 1.002 1.00 92.62 104 THR A O 1
ATOM 854 N N . PHE A 1 105 ? -1.274 3.046 -1.034 1.00 92.69 105 PHE A N 1
ATOM 855 C CA . PHE A 1 105 ? -0.072 2.542 -1.688 1.00 92.69 105 PHE A CA 1
ATOM 856 C C . PHE A 1 105 ? 0.272 3.427 -2.894 1.00 92.69 105 PHE A C 1
ATOM 858 O O . PHE A 1 105 ? -0.443 3.418 -3.895 1.00 92.69 105 PHE A O 1
ATOM 865 N N . GLU A 1 106 ? 1.350 4.207 -2.790 1.00 91.00 106 GLU A N 1
ATOM 866 C CA . GLU A 1 106 ? 1.823 5.129 -3.830 1.00 91.00 106 GLU A CA 1
ATOM 867 C C . GLU A 1 106 ? 3.174 4.666 -4.392 1.00 91.00 106 GLU A C 1
ATOM 869 O O . GLU A 1 106 ? 4.162 4.574 -3.657 1.00 91.00 106 GLU A O 1
ATOM 874 N N . MET A 1 107 ? 3.222 4.368 -5.694 1.00 86.62 107 MET A N 1
ATOM 875 C CA . MET A 1 107 ? 4.433 3.893 -6.374 1.00 86.62 107 MET A CA 1
ATOM 876 C C . MET A 1 107 ? 4.458 4.309 -7.844 1.00 86.62 107 MET A C 1
ATOM 878 O O . MET A 1 107 ? 3.607 3.862 -8.615 1.00 86.62 107 MET A O 1
ATOM 882 N N . ASN A 1 108 ? 5.475 5.106 -8.203 1.00 81.88 108 ASN A N 1
ATOM 883 C CA . ASN A 1 108 ? 5.699 5.687 -9.529 1.00 81.88 108 ASN A CA 1
ATOM 884 C C . ASN A 1 108 ? 7.206 5.782 -9.847 1.00 81.88 108 ASN A C 1
ATOM 886 O O . ASN A 1 108 ? 7.896 6.558 -9.176 1.00 81.88 108 ASN A O 1
ATOM 890 N N . PRO A 1 109 ? 7.735 5.065 -10.861 1.00 83.38 109 PRO A N 1
ATOM 891 C CA . PRO A 1 109 ? 7.169 3.886 -11.539 1.00 83.38 109 PRO A CA 1
ATOM 892 C C . PRO A 1 109 ? 7.284 2.605 -10.685 1.00 83.38 109 PRO A C 1
ATOM 894 O O . PRO A 1 109 ? 7.999 2.582 -9.678 1.00 83.38 109 PRO A O 1
ATOM 897 N N . MET A 1 110 ? 6.614 1.515 -11.086 1.00 86.38 110 MET A N 1
ATOM 898 C CA . MET A 1 110 ? 6.778 0.216 -10.423 1.00 86.38 110 MET A CA 1
ATOM 899 C C . MET A 1 110 ? 8.169 -0.367 -10.696 1.00 86.38 110 MET A C 1
ATOM 901 O O . MET A 1 110 ? 8.661 -0.387 -11.823 1.00 86.38 110 MET A O 1
ATOM 905 N N . ARG A 1 111 ? 8.807 -0.876 -9.641 1.00 88.69 111 ARG A N 1
ATOM 906 C CA . ARG A 1 111 ? 10.123 -1.516 -9.720 1.00 88.69 111 ARG A CA 1
ATOM 907 C C . ARG A 1 111 ? 9.984 -3.030 -9.942 1.00 88.69 111 ARG A C 1
ATOM 909 O O . ARG A 1 111 ? 9.223 -3.651 -9.191 1.00 88.69 111 ARG A O 1
ATOM 916 N N . PRO A 1 112 ? 10.733 -3.661 -10.871 1.00 91.50 112 PRO A N 1
ATOM 917 C CA . PRO A 1 112 ? 10.644 -5.106 -11.125 1.00 91.50 112 PRO A CA 1
ATOM 918 C C . PRO A 1 112 ? 10.871 -5.968 -9.876 1.00 91.50 112 PRO A C 1
ATOM 920 O O . PRO A 1 112 ? 10.233 -7.004 -9.678 1.00 91.50 112 PRO A O 1
ATOM 923 N N . GLU A 1 113 ? 11.764 -5.537 -8.986 1.00 91.62 113 GLU A N 1
ATOM 924 C CA . GLU A 1 113 ? 12.017 -6.223 -7.725 1.00 91.62 113 GLU A CA 1
ATOM 925 C C . GLU A 1 113 ? 10.821 -6.159 -6.762 1.00 91.62 113 GLU A C 1
ATOM 927 O O . GLU A 1 113 ? 10.553 -7.137 -6.063 1.00 91.62 113 GLU A O 1
ATOM 932 N N . VAL A 1 114 ? 10.055 -5.062 -6.771 1.00 92.25 114 VAL A N 1
ATOM 933 C CA . VAL A 1 114 ? 8.821 -4.937 -5.982 1.00 92.25 114 VAL A CA 1
ATOM 934 C C . VAL A 1 114 ? 7.720 -5.794 -6.585 1.00 92.25 114 VAL A C 1
ATOM 936 O O . VAL A 1 114 ? 7.036 -6.497 -5.845 1.00 92.25 114 VAL A O 1
ATOM 939 N N . GLU A 1 115 ? 7.572 -5.797 -7.910 1.00 93.56 115 GLU A N 1
ATOM 940 C CA . GLU A 1 115 ? 6.620 -6.672 -8.598 1.00 93.56 115 GLU A CA 1
ATOM 941 C C . GLU A 1 115 ? 6.834 -8.140 -8.199 1.00 93.56 115 GLU A C 1
ATOM 943 O O . GLU A 1 115 ? 5.877 -8.836 -7.847 1.00 93.56 115 GLU A O 1
ATOM 948 N N . ARG A 1 116 ? 8.091 -8.602 -8.177 1.00 93.81 116 ARG A N 1
ATOM 949 C CA . ARG A 1 116 ? 8.437 -9.948 -7.701 1.00 93.81 116 ARG A CA 1
ATOM 950 C C . ARG A 1 116 ? 8.000 -10.164 -6.250 1.00 93.81 116 ARG A C 1
ATOM 952 O O . ARG A 1 116 ? 7.338 -11.160 -5.964 1.00 93.81 116 ARG A O 1
ATOM 959 N N . VAL A 1 117 ? 8.294 -9.218 -5.352 1.00 93.62 117 VAL A N 1
ATOM 960 C CA . VAL A 1 117 ? 7.862 -9.291 -3.944 1.00 93.62 117 VAL A CA 1
ATOM 961 C C . VAL A 1 117 ? 6.338 -9.377 -3.827 1.00 93.62 117 VAL A C 1
ATOM 963 O O . VAL A 1 117 ? 5.849 -10.173 -3.029 1.00 93.62 117 VAL A O 1
ATOM 966 N N . LEU A 1 118 ? 5.582 -8.611 -4.619 1.00 93.12 118 LEU A N 1
ATOM 967 C CA . LEU A 1 118 ? 4.115 -8.639 -4.628 1.00 93.12 118 LEU A CA 1
ATOM 968 C C . LEU A 1 118 ? 3.562 -9.968 -5.159 1.00 93.12 118 LEU A C 1
ATOM 970 O O . LEU A 1 118 ? 2.590 -10.490 -4.612 1.00 93.12 118 LEU A O 1
ATOM 974 N N . LYS A 1 119 ? 4.183 -10.538 -6.198 1.00 92.38 119 LYS A N 1
ATOM 975 C CA . LYS A 1 119 ? 3.785 -11.836 -6.764 1.00 92.38 119 LYS A CA 1
ATOM 976 C C . LYS A 1 119 ? 4.024 -12.989 -5.793 1.00 92.38 119 LYS A C 1
ATOM 978 O O . LYS A 1 119 ? 3.157 -13.850 -5.668 1.00 92.38 119 LYS A O 1
ATOM 983 N N . GLU A 1 120 ? 5.168 -12.987 -5.113 1.00 92.44 120 GLU A N 1
ATOM 984 C CA . GLU A 1 120 ? 5.581 -14.033 -4.169 1.00 92.44 120 GLU A CA 1
ATOM 985 C C . GLU A 1 120 ? 4.920 -13.900 -2.788 1.00 92.44 120 GLU A C 1
ATOM 987 O O . GLU A 1 120 ? 4.933 -14.852 -2.003 1.00 92.44 120 GLU A O 1
ATOM 992 N N . HIS A 1 121 ? 4.361 -12.731 -2.450 1.00 90.31 121 HIS A N 1
ATOM 993 C CA . HIS A 1 121 ? 3.808 -12.517 -1.117 1.00 90.31 121 HIS A CA 1
ATOM 994 C C . HIS A 1 121 ? 2.592 -13.426 -0.857 1.00 90.31 121 HIS A C 1
ATOM 996 O O . HIS A 1 121 ? 1.652 -13.437 -1.658 1.00 90.31 121 HIS A O 1
ATOM 1002 N N . PRO A 1 122 ? 2.538 -14.132 0.291 1.00 87.44 122 PRO A N 1
ATOM 1003 C CA . PRO A 1 122 ? 1.395 -14.972 0.626 1.00 87.44 122 PRO A CA 1
ATOM 1004 C C . PRO A 1 122 ? 0.090 -14.173 0.695 1.00 87.44 122 PRO A C 1
ATOM 1006 O O . PRO A 1 122 ? -0.000 -13.171 1.406 1.00 87.44 122 PRO A O 1
ATOM 1009 N N . THR A 1 123 ? -0.950 -14.671 0.028 1.00 83.00 123 THR A N 1
ATOM 1010 C CA . THR A 1 123 ? -2.299 -14.075 -0.005 1.00 83.00 123 THR A CA 1
ATOM 1011 C C . THR A 1 123 ? -3.210 -14.569 1.123 1.00 83.00 123 THR A C 1
ATOM 1013 O O . THR A 1 123 ? -4.384 -14.208 1.186 1.00 83.00 123 THR A O 1
ATOM 1016 N N . THR A 1 124 ? -2.674 -15.375 2.048 1.00 82.06 124 THR A N 1
ATOM 1017 C CA . THR A 1 124 ? -3.421 -16.004 3.152 1.00 82.06 124 THR A CA 1
ATOM 1018 C C . THR A 1 124 ? -4.019 -15.005 4.139 1.00 82.06 124 THR A C 1
ATOM 1020 O O . THR A 1 124 ? -4.990 -15.323 4.820 1.00 82.06 124 THR A O 1
ATOM 1023 N N . ARG A 1 125 ? -3.459 -13.793 4.227 1.00 81.75 125 ARG A N 1
ATOM 1024 C CA . ARG A 1 125 ? -4.034 -12.686 4.996 1.00 81.75 125 ARG A CA 1
ATOM 1025 C C . ARG A 1 125 ? -4.318 -11.505 4.090 1.00 81.75 125 ARG A C 1
ATOM 1027 O O . ARG A 1 125 ? -3.419 -11.008 3.416 1.00 81.75 125 ARG A O 1
ATOM 1034 N N . LYS A 1 126 ? -5.561 -11.043 4.156 1.00 90.38 126 LYS A N 1
ATOM 1035 C CA . LYS A 1 126 ? -6.011 -9.803 3.540 1.00 90.38 126 LYS A CA 1
ATOM 1036 C C . LYS A 1 126 ? -5.728 -8.612 4.455 1.00 90.38 126 LYS A C 1
ATOM 1038 O O . LYS A 1 126 ? -5.605 -8.769 5.672 1.00 90.38 126 LYS A O 1
ATOM 1043 N N . PHE A 1 127 ? -5.634 -7.427 3.871 1.00 90.38 127 PHE A N 1
ATOM 1044 C CA . PHE A 1 127 ? -5.603 -6.169 4.592 1.00 90.38 127 PHE A CA 1
ATOM 1045 C C . PHE A 1 127 ? -6.926 -5.954 5.322 1.00 90.38 127 PHE A C 1
ATOM 1047 O O . PHE A 1 127 ? -8.009 -6.215 4.793 1.00 90.38 127 PHE A O 1
ATOM 1054 N N . LEU A 1 128 ? -6.819 -5.476 6.558 1.00 90.25 128 LEU A N 1
ATOM 1055 C CA . LEU A 1 128 ? -7.958 -5.117 7.388 1.00 90.25 128 LEU A CA 1
ATOM 1056 C C . LEU A 1 128 ? -8.163 -3.604 7.291 1.00 90.25 128 LEU A C 1
ATOM 1058 O O . LEU A 1 128 ? -7.725 -2.860 8.169 1.00 90.25 128 LEU A O 1
ATOM 1062 N N . CYS A 1 129 ? -8.785 -3.157 6.201 1.00 90.62 129 CYS A N 1
ATOM 1063 C CA . CYS A 1 129 ? -9.076 -1.749 5.938 1.00 90.62 129 CYS A CA 1
ATOM 1064 C C . CYS A 1 129 ? -10.485 -1.528 5.384 1.00 90.62 129 CYS A C 1
ATOM 1066 O O . CYS A 1 129 ? -11.009 -2.370 4.651 1.00 90.62 129 CYS A O 1
ATOM 1068 N N . GLU A 1 130 ? -11.072 -0.381 5.721 1.00 90.56 130 GLU A N 1
ATOM 1069 C CA . GLU A 1 130 ? -12.345 0.068 5.143 1.00 90.56 130 GLU A CA 1
ATOM 1070 C C . GLU A 1 130 ? -12.128 0.606 3.725 1.00 90.56 130 GLU A C 1
ATOM 1072 O O . GLU A 1 130 ? -12.902 0.297 2.823 1.00 90.56 130 GLU A O 1
ATOM 1077 N N . GLU A 1 131 ? -11.031 1.337 3.521 1.00 91.12 131 GLU A N 1
ATOM 1078 C CA . GLU A 1 131 ? -10.656 1.955 2.253 1.00 91.12 131 GLU A CA 1
ATOM 1079 C C . GLU A 1 131 ? -9.207 1.617 1.878 1.00 91.12 131 GLU A C 1
ATOM 1081 O O . GLU A 1 131 ? -8.295 1.659 2.711 1.00 91.12 131 GLU A O 1
ATOM 1086 N N . PHE A 1 132 ? -8.995 1.263 0.615 1.00 92.06 132 PHE A N 1
ATOM 1087 C CA . PHE A 1 132 ? -7.685 1.024 0.030 1.00 92.06 132 PHE A CA 1
ATOM 1088 C C . PHE A 1 132 ? -7.498 1.927 -1.181 1.00 92.06 132 PHE A C 1
ATOM 1090 O O . PHE A 1 132 ? -8.302 1.908 -2.111 1.00 92.06 132 PHE A O 1
ATOM 1097 N N . LEU A 1 133 ? -6.420 2.701 -1.166 1.00 91.31 133 LEU A N 1
ATOM 1098 C CA . LEU A 1 133 ? -6.102 3.667 -2.195 1.00 91.31 133 LEU A CA 1
ATOM 1099 C C . LEU A 1 133 ? -4.816 3.293 -2.922 1.00 91.31 133 LEU A C 1
ATOM 1101 O O . LEU A 1 133 ? -3.773 3.113 -2.295 1.00 91.31 133 LEU A O 1
ATOM 1105 N N . ILE A 1 134 ? -4.870 3.247 -4.250 1.00 90.25 134 ILE A N 1
ATOM 1106 C CA . ILE A 1 134 ? -3.705 3.024 -5.108 1.00 90.25 134 ILE A CA 1
ATOM 1107 C C . ILE A 1 134 ? -3.397 4.318 -5.847 1.00 90.25 134 ILE A C 1
ATOM 1109 O O . ILE A 1 134 ? -4.276 4.904 -6.472 1.00 90.25 134 ILE A O 1
ATOM 1113 N N . ARG A 1 135 ? -2.147 4.768 -5.784 1.00 87.44 135 ARG A N 1
ATOM 1114 C CA . ARG A 1 135 ? -1.637 5.893 -6.573 1.00 87.44 135 ARG A CA 1
ATOM 1115 C C . ARG A 1 135 ? -0.502 5.398 -7.439 1.00 87.44 135 ARG A C 1
ATOM 1117 O O . ARG A 1 135 ? 0.561 5.063 -6.916 1.00 87.44 135 ARG A O 1
ATOM 1124 N N . THR A 1 136 ? -0.749 5.299 -8.739 1.00 84.75 136 THR A N 1
ATOM 1125 C CA . THR A 1 136 ? 0.237 4.716 -9.642 1.00 84.75 136 THR A CA 1
ATOM 1126 C C . THR A 1 136 ? 0.106 5.179 -11.090 1.00 84.75 136 THR A C 1
ATOM 1128 O O . THR A 1 136 ? -0.990 5.428 -11.582 1.00 84.75 136 THR A O 1
ATOM 1131 N N . GLU A 1 137 ? 1.244 5.240 -11.766 1.00 82.00 137 GLU A N 1
ATOM 1132 C CA . GLU A 1 137 ? 1.429 5.410 -13.203 1.00 82.00 137 GLU A CA 1
ATOM 1133 C C . GLU A 1 137 ? 1.570 4.050 -13.913 1.00 82.00 137 GLU A C 1
ATOM 1135 O O . GLU A 1 137 ? 1.672 3.998 -15.135 1.00 82.00 137 GLU A O 1
ATOM 1140 N N . ASP A 1 138 ? 1.564 2.937 -13.170 1.00 83.38 138 ASP A N 1
ATOM 1141 C CA . ASP A 1 138 ? 1.776 1.594 -13.707 1.00 83.38 138 ASP A CA 1
ATOM 1142 C C . ASP A 1 138 ? 0.483 0.765 -13.716 1.00 83.38 138 ASP A C 1
ATOM 1144 O O . ASP A 1 138 ? -0.111 0.476 -12.673 1.00 83.38 138 ASP A O 1
ATOM 1148 N N . ARG A 1 139 ? 0.059 0.329 -14.909 1.00 81.56 139 ARG A N 1
ATOM 1149 C CA . ARG A 1 139 ? -1.164 -0.471 -15.103 1.00 81.56 139 ARG A CA 1
ATOM 1150 C C . ARG A 1 139 ? -1.064 -1.878 -14.506 1.00 81.56 139 ARG A C 1
ATOM 1152 O O . ARG A 1 139 ? -2.087 -2.489 -14.206 1.00 81.56 139 ARG A O 1
ATOM 1159 N N . ALA A 1 140 ? 0.144 -2.401 -14.305 1.00 84.69 140 ALA A N 1
ATOM 1160 C CA . ALA A 1 140 ? 0.354 -3.724 -13.730 1.00 84.69 140 ALA A CA 1
ATOM 1161 C C . ALA A 1 140 ? 0.243 -3.734 -12.195 1.00 84.69 140 ALA A C 1
ATOM 1163 O O . ALA A 1 140 ? 0.014 -4.794 -11.610 1.00 84.69 140 ALA A O 1
ATOM 1164 N N . LEU A 1 141 ? 0.359 -2.583 -11.521 1.00 87.38 141 LEU A N 1
ATOM 1165 C CA . LEU A 1 141 ? 0.343 -2.529 -10.057 1.00 87.38 141 LEU A CA 1
ATOM 1166 C C . LEU A 1 141 ? -1.038 -2.820 -9.431 1.00 87.38 141 LEU A C 1
ATOM 1168 O O . LEU A 1 141 ? -1.088 -3.625 -8.493 1.00 87.38 141 LEU A O 1
ATOM 1172 N N . PRO A 1 142 ? -2.167 -2.242 -9.899 1.00 87.25 142 PRO A N 1
ATOM 1173 C CA . PRO A 1 142 ? -3.477 -2.508 -9.310 1.00 87.25 142 PRO A CA 1
ATOM 1174 C C . PRO A 1 142 ? -3.832 -4.000 -9.185 1.00 87.25 142 PRO A C 1
ATOM 1176 O O . PRO A 1 142 ? -4.114 -4.431 -8.061 1.00 87.25 142 PRO A O 1
ATOM 1179 N N . PRO A 1 143 ? -3.749 -4.838 -10.243 1.00 86.56 143 PRO A N 1
ATOM 1180 C CA . PRO A 1 143 ? -4.091 -6.258 -10.123 1.00 86.56 143 PRO A CA 1
ATOM 1181 C C . PRO A 1 143 ? -3.156 -7.029 -9.173 1.00 86.56 143 PRO A C 1
ATOM 1183 O O . PRO A 1 143 ? -3.565 -8.022 -8.562 1.00 86.56 143 PRO A O 1
ATOM 1186 N N . LEU A 1 144 ? -1.912 -6.576 -8.977 1.00 89.31 144 LEU A N 1
ATOM 1187 C CA . LEU A 1 144 ? -1.004 -7.168 -7.990 1.00 89.31 144 LEU A CA 1
ATOM 1188 C C . LEU A 1 144 ? -1.434 -6.878 -6.551 1.00 89.31 144 LEU A C 1
ATOM 1190 O O . LEU A 1 144 ? -1.205 -7.722 -5.689 1.00 89.31 144 LEU A O 1
ATOM 1194 N N . LEU A 1 145 ? -2.068 -5.734 -6.287 1.00 90.69 145 LEU A N 1
ATOM 1195 C CA . LEU A 1 145 ? -2.504 -5.338 -4.946 1.00 90.69 145 LEU A CA 1
ATOM 1196 C C . LEU A 1 145 ? -3.900 -5.868 -4.580 1.00 90.69 145 LEU A C 1
ATOM 1198 O O . LEU A 1 145 ? -4.135 -6.187 -3.412 1.00 90.69 145 LEU A O 1
ATOM 1202 N N . LEU A 1 146 ? -4.796 -6.050 -5.559 1.00 88.62 146 LEU A N 1
ATOM 1203 C CA . LEU A 1 146 ? -6.160 -6.562 -5.339 1.00 88.62 146 LEU A CA 1
ATOM 1204 C C . LEU A 1 146 ? -6.201 -7.882 -4.562 1.00 88.62 146 LEU A C 1
ATOM 1206 O O . LEU A 1 146 ? -7.063 -8.092 -3.708 1.00 88.62 146 LEU A O 1
ATOM 1210 N N . ARG A 1 147 ? -5.228 -8.768 -4.804 1.00 88.12 147 ARG A N 1
ATOM 1211 C CA . ARG A 1 147 ? -5.138 -10.076 -4.133 1.00 88.12 147 ARG A CA 1
ATOM 1212 C C . ARG A 1 147 ? -5.021 -9.976 -2.610 1.00 88.12 147 ARG A C 1
ATOM 1214 O O . ARG A 1 147 ? -5.262 -10.971 -1.927 1.00 88.12 147 ARG A O 1
ATOM 1221 N N . PHE A 1 148 ? -4.673 -8.810 -2.069 1.00 90.50 148 PHE A N 1
ATOM 1222 C CA . PHE A 1 148 ? -4.566 -8.569 -0.632 1.00 90.50 148 PHE A CA 1
ATOM 1223 C C . PHE A 1 148 ? -5.808 -7.907 -0.040 1.00 90.50 148 PHE A C 1
ATOM 1225 O O . PHE A 1 148 ? -5.858 -7.721 1.168 1.00 90.50 148 PHE A O 1
ATOM 1232 N N . LEU A 1 149 ? -6.831 -7.595 -0.833 1.00 89.75 149 LEU A N 1
ATOM 1233 C CA . LEU A 1 149 ? -8.057 -6.976 -0.338 1.00 89.75 149 LEU A CA 1
ATOM 1234 C C . LEU A 1 149 ? -9.099 -8.019 0.070 1.00 89.75 149 LEU A C 1
ATOM 1236 O O . LEU A 1 149 ? -9.145 -9.138 -0.460 1.00 89.75 149 LEU A O 1
ATOM 1240 N N . SER A 1 150 ? -9.906 -7.638 1.058 1.00 87.44 150 SER A N 1
ATOM 1241 C CA . SER A 1 150 ? -11.099 -8.380 1.456 1.00 87.44 150 SER A CA 1
ATOM 1242 C C . SER A 1 150 ? -12.292 -7.886 0.630 1.00 87.44 150 SER A C 1
ATOM 1244 O O . SER A 1 150 ? -12.351 -6.693 0.324 1.00 87.44 150 SER A O 1
ATOM 1246 N N . PRO A 1 151 ? -13.267 -8.749 0.296 1.00 85.31 151 PRO A N 1
ATOM 1247 C CA . PRO A 1 151 ? -14.526 -8.294 -0.285 1.00 85.31 151 PRO A CA 1
ATOM 1248 C C . PRO A 1 151 ? -15.180 -7.206 0.581 1.00 85.31 151 PRO A C 1
ATOM 1250 O O . PRO A 1 151 ? -15.188 -7.307 1.809 1.00 85.31 151 PRO A O 1
ATOM 1253 N N . GLY A 1 152 ? -15.715 -6.166 -0.061 1.00 84.94 152 GLY A N 1
ATOM 1254 C CA . GLY A 1 152 ? -16.347 -5.025 0.613 1.00 84.94 152 GLY A CA 1
ATOM 1255 C C . GLY A 1 152 ? -15.400 -3.892 1.029 1.00 84.94 152 GLY A C 1
ATOM 1256 O O . GLY A 1 152 ? -15.882 -2.864 1.501 1.00 84.94 152 GLY A O 1
ATOM 1257 N N . THR A 1 153 ? -14.082 -4.025 0.843 1.00 88.31 153 THR A N 1
ATOM 1258 C CA . THR A 1 153 ? -13.156 -2.887 0.965 1.00 88.31 153 THR A CA 1
ATOM 1259 C C . THR A 1 153 ? -13.419 -1.882 -0.159 1.00 88.31 153 THR A C 1
ATOM 1261 O O . THR A 1 153 ? -13.418 -2.255 -1.332 1.00 88.31 153 THR A O 1
ATOM 1264 N N . LYS A 1 154 ? -13.612 -0.600 0.181 1.00 89.19 154 LYS A N 1
ATOM 1265 C CA . LYS A 1 154 ? -13.699 0.474 -0.815 1.00 89.19 154 LYS A CA 1
ATOM 1266 C C . LYS A 1 154 ? -12.342 0.621 -1.500 1.00 89.19 154 LYS A C 1
ATOM 1268 O O . LYS A 1 154 ? -11.333 0.775 -0.818 1.00 89.19 154 LYS A O 1
ATOM 1273 N N . LEU A 1 155 ? -12.322 0.573 -2.826 1.00 87.56 155 LEU A N 1
ATOM 1274 C CA . LEU A 1 155 ? -11.110 0.704 -3.625 1.00 87.56 155 LEU A CA 1
ATOM 1275 C C . LEU A 1 155 ? -11.168 1.984 -4.450 1.00 87.56 155 LEU A C 1
ATOM 1277 O O . LEU A 1 155 ? -12.073 2.142 -5.264 1.00 87.56 155 LEU A O 1
ATOM 1281 N N . ASP A 1 156 ? -10.158 2.830 -4.284 1.00 86.62 156 ASP A N 1
ATOM 1282 C CA . ASP A 1 156 ? -9.922 3.989 -5.138 1.00 86.62 156 ASP A CA 1
ATOM 1283 C C . ASP A 1 156 ? -8.566 3.816 -5.847 1.00 86.62 156 ASP A C 1
ATOM 1285 O O . ASP A 1 156 ? -7.569 3.405 -5.246 1.00 86.62 156 ASP A O 1
ATOM 1289 N N . VAL A 1 157 ? -8.511 4.115 -7.145 1.00 83.75 157 VAL A N 1
ATOM 1290 C CA . VAL A 1 157 ? -7.275 4.064 -7.940 1.00 83.75 157 VAL A CA 1
ATOM 1291 C C . VAL A 1 157 ? -7.095 5.415 -8.616 1.00 83.75 157 VAL A C 1
ATOM 1293 O O . VAL A 1 157 ? -7.874 5.790 -9.487 1.00 83.75 157 VAL A O 1
ATOM 1296 N N . TYR A 1 158 ? -6.074 6.159 -8.195 1.00 78.19 158 TYR A N 1
ATOM 1297 C CA . TYR A 1 158 ? -5.652 7.390 -8.850 1.00 78.19 158 TYR A CA 1
ATOM 1298 C C . TYR A 1 158 ? -4.504 7.095 -9.794 1.00 78.19 158 TYR A C 1
ATOM 1300 O O . TYR A 1 158 ? -3.411 6.688 -9.397 1.00 78.19 158 TYR A O 1
ATOM 1308 N N . SER A 1 159 ? -4.777 7.381 -11.048 1.00 66.06 159 SER A N 1
ATOM 1309 C CA . SER A 1 159 ? -3.933 7.065 -12.176 1.00 66.06 159 SER A CA 1
ATOM 1310 C C . SER A 1 159 ? -3.639 8.351 -12.937 1.00 66.06 159 SER A C 1
ATOM 1312 O O . SER A 1 159 ? -4.037 8.504 -14.079 1.00 66.06 159 SER A O 1
ATOM 1314 N N . ASN A 1 160 ? -3.010 9.334 -12.294 1.00 61.78 160 ASN A N 1
ATOM 1315 C CA . ASN A 1 160 ? -2.437 10.469 -13.021 1.00 61.78 160 ASN A CA 1
ATOM 1316 C C . ASN A 1 160 ? -1.127 9.976 -13.664 1.00 61.78 160 ASN A C 1
ATOM 1318 O O . ASN A 1 160 ? -0.343 9.398 -12.915 1.00 61.78 160 ASN A O 1
ATOM 1322 N N . PRO A 1 161 ? -0.867 10.159 -14.974 1.00 60.16 161 PRO A N 1
ATOM 1323 C CA . PRO A 1 161 ? -1.533 11.068 -15.913 1.00 60.16 161 PRO A CA 1
ATOM 1324 C C . PRO A 1 161 ? -2.589 10.433 -16.837 1.00 60.16 161 PRO A C 1
ATOM 1326 O O . PRO A 1 161 ? -2.935 11.042 -17.846 1.00 60.16 161 PRO A O 1
ATOM 1329 N N . PHE A 1 162 ? -3.089 9.227 -16.563 1.00 60.84 162 PHE A N 1
ATOM 1330 C CA . PHE A 1 162 ? -4.072 8.580 -17.435 1.00 60.84 162 PHE A CA 1
ATOM 1331 C C . PHE A 1 162 ? -5.401 9.359 -17.447 1.00 60.84 162 PHE A C 1
ATOM 1333 O O . PHE A 1 162 ? -6.035 9.504 -16.397 1.00 60.84 162 PHE A O 1
ATOM 1340 N N . PRO A 1 163 ? -5.823 9.875 -18.615 1.00 59.09 163 PRO A N 1
ATOM 1341 C CA . PRO A 1 163 ? -6.991 10.744 -18.724 1.00 59.09 163 PRO A CA 1
ATOM 1342 C C . PRO A 1 163 ? -8.313 9.982 -18.575 1.00 59.09 163 PRO A C 1
ATOM 1344 O O . PRO A 1 163 ? -9.290 10.570 -18.113 1.00 59.09 163 PRO A O 1
ATOM 1347 N N . GLU A 1 164 ? -8.348 8.688 -18.916 1.00 61.81 164 GLU A N 1
ATOM 1348 C CA . GLU A 1 164 ? -9.544 7.854 -18.804 1.00 61.81 164 GLU A CA 1
ATOM 1349 C C . GLU A 1 164 ? -9.308 6.631 -17.898 1.00 61.81 164 GLU A C 1
ATOM 1351 O O . GLU A 1 164 ? -8.323 5.912 -18.071 1.00 61.81 164 GLU A O 1
ATOM 1356 N N . PRO A 1 165 ? -10.220 6.324 -16.950 1.00 57.50 165 PRO A N 1
ATOM 1357 C CA . PRO A 1 165 ? -10.094 5.159 -16.066 1.00 57.50 165 PRO A CA 1
ATOM 1358 C C . PRO A 1 165 ? -10.021 3.825 -16.820 1.00 57.50 165 PRO A C 1
ATOM 1360 O O . PRO A 1 165 ? -9.403 2.873 -16.343 1.00 57.50 165 PRO A O 1
ATOM 1363 N N . GLY A 1 166 ? -10.650 3.756 -18.000 1.00 59.84 166 GLY A N 1
ATOM 1364 C CA . GLY A 1 166 ? -10.633 2.579 -18.865 1.00 59.84 166 GLY A CA 1
ATOM 1365 C C . GLY A 1 166 ? -9.219 2.189 -19.281 1.00 59.84 166 GLY A C 1
ATOM 1366 O O . GLY A 1 166 ? -8.904 1.008 -19.303 1.00 59.84 166 GLY A O 1
ATOM 1367 N N . ASP A 1 167 ? -8.325 3.152 -19.486 1.00 64.31 167 ASP A N 1
ATOM 1368 C CA . ASP A 1 167 ? -6.965 2.878 -19.947 1.00 64.31 167 ASP A CA 1
ATOM 1369 C C . ASP A 1 167 ? -6.150 2.018 -18.971 1.00 64.31 167 ASP A C 1
ATOM 1371 O O . ASP A 1 167 ? -5.226 1.326 -19.392 1.00 64.31 167 ASP A O 1
ATOM 1375 N N . ILE A 1 168 ? -6.468 2.038 -17.672 1.00 64.56 168 ILE A N 1
ATOM 1376 C CA . ILE A 1 168 ? -5.769 1.223 -16.666 1.00 64.56 168 ILE A CA 1
ATOM 1377 C C . ILE A 1 168 ? -6.328 -0.193 -16.596 1.00 64.56 168 ILE A C 1
ATOM 1379 O O . ILE A 1 168 ? -5.568 -1.128 -16.355 1.00 64.56 168 ILE A O 1
ATOM 1383 N N . PHE A 1 169 ? -7.641 -0.349 -16.766 1.00 66.81 169 PHE A N 1
ATOM 1384 C CA . PHE A 1 169 ? -8.330 -1.604 -16.463 1.00 66.81 169 PHE A CA 1
ATOM 1385 C C . PHE A 1 169 ? -8.741 -2.405 -17.700 1.00 66.81 169 PHE A C 1
ATOM 1387 O O . PHE A 1 169 ? -8.905 -3.622 -17.585 1.00 66.81 169 PHE A O 1
ATOM 1394 N N . ILE A 1 170 ? -8.900 -1.761 -18.862 1.00 59.28 170 ILE A N 1
ATOM 1395 C CA . ILE A 1 170 ? -9.196 -2.425 -20.137 1.00 59.28 170 ILE A CA 1
ATOM 1396 C C . ILE A 1 170 ? -8.078 -3.436 -20.427 1.00 59.28 170 ILE A C 1
ATOM 1398 O O . ILE A 1 170 ? -6.896 -3.141 -20.259 1.00 59.28 170 ILE A O 1
ATOM 1402 N N . ASP A 1 171 ? -8.478 -4.655 -20.793 1.00 63.38 171 ASP A N 1
ATOM 1403 C CA . ASP A 1 171 ? -7.610 -5.812 -21.060 1.00 63.38 171 ASP A CA 1
ATOM 1404 C C . ASP A 1 171 ? -6.795 -6.338 -19.862 1.00 63.38 171 ASP A C 1
ATOM 1406 O O . ASP A 1 171 ? -5.875 -7.143 -20.029 1.00 63.38 171 ASP A O 1
ATOM 1410 N N . THR A 1 172 ? -7.137 -5.939 -18.634 1.00 66.56 172 THR A N 1
ATOM 1411 C CA . THR A 1 172 ? -6.534 -6.501 -17.417 1.00 66.56 172 THR A CA 1
ATOM 1412 C C . THR A 1 172 ? -7.484 -7.474 -16.723 1.00 66.56 172 THR A C 1
ATOM 1414 O O . THR A 1 172 ? -8.699 -7.295 -16.733 1.00 66.56 172 THR A O 1
ATOM 1417 N N . ALA A 1 173 ? -6.927 -8.448 -15.998 1.00 67.25 173 ALA A N 1
ATOM 1418 C CA . ALA A 1 173 ? -7.689 -9.355 -15.129 1.00 67.25 173 ALA A CA 1
ATOM 1419 C C . ALA A 1 173 ? -8.283 -8.656 -13.881 1.00 67.25 173 ALA A C 1
ATOM 1421 O O . ALA A 1 173 ? -8.633 -9.306 -12.897 1.00 67.25 173 ALA A O 1
ATOM 1422 N N . PHE A 1 174 ? -8.346 -7.319 -13.871 1.00 70.06 174 PHE A N 1
ATOM 1423 C CA . PHE A 1 174 ? -8.856 -6.523 -12.758 1.00 70.06 174 PHE A CA 1
ATOM 1424 C C . PHE A 1 174 ? -10.321 -6.857 -12.456 1.00 70.06 174 PHE A C 1
ATOM 1426 O O . PHE A 1 174 ? -10.674 -7.068 -11.297 1.00 70.06 174 PHE A O 1
ATOM 1433 N N . PHE A 1 175 ? -11.149 -6.967 -13.498 1.00 67.31 175 PHE A N 1
ATOM 1434 C CA . PHE A 1 175 ? -12.573 -7.291 -13.373 1.00 67.31 175 PHE A CA 1
ATOM 1435 C C . PHE A 1 175 ? -12.855 -8.780 -13.137 1.00 67.31 175 PHE A C 1
ATOM 1437 O O . PHE A 1 175 ? -13.959 -9.121 -12.727 1.00 67.31 175 PHE A O 1
ATOM 1444 N N . ASP A 1 176 ? -11.856 -9.645 -13.317 1.00 66.19 176 ASP A N 1
ATOM 1445 C CA . ASP A 1 176 ? -11.947 -11.073 -12.991 1.00 66.19 176 ASP A CA 1
ATOM 1446 C C . ASP A 1 176 ? -11.657 -11.350 -11.503 1.00 66.19 176 ASP A C 1
ATOM 1448 O O . ASP A 1 176 ? -11.673 -12.495 -11.055 1.00 66.19 176 ASP A O 1
ATOM 1452 N N . SER A 1 177 ? -11.339 -10.317 -10.715 1.00 67.75 177 SER A N 1
ATOM 1453 C CA . SER A 1 177 ? -11.040 -10.473 -9.295 1.00 67.75 177 SER A CA 1
ATOM 1454 C C . SER A 1 177 ? -12.314 -10.643 -8.467 1.00 67.75 177 SER A C 1
ATOM 1456 O O . SER A 1 177 ? -13.179 -9.774 -8.488 1.00 67.75 177 SER A O 1
ATOM 1458 N N . ASP A 1 178 ? -12.355 -11.664 -7.603 1.00 67.44 178 ASP A N 1
ATOM 1459 C CA . ASP A 1 178 ? -13.436 -11.899 -6.621 1.00 67.44 178 ASP A CA 1
ATOM 1460 C C . ASP A 1 178 ? -13.708 -10.714 -5.666 1.00 67.44 178 ASP A C 1
ATOM 1462 O O . ASP A 1 178 ? -14.682 -10.707 -4.912 1.00 67.44 178 ASP A O 1
ATOM 1466 N N . VAL A 1 179 ? -12.811 -9.725 -5.638 1.00 64.94 179 VAL A N 1
ATOM 1467 C CA . VAL A 1 179 ? -12.949 -8.495 -4.848 1.00 64.94 179 VAL A CA 1
ATOM 1468 C C . VAL A 1 179 ? -13.793 -7.448 -5.588 1.00 64.94 179 VAL A C 1
ATOM 1470 O O . VAL A 1 179 ? -14.459 -6.634 -4.947 1.00 64.94 179 VAL A O 1
ATOM 1473 N N . VAL A 1 180 ? -13.791 -7.470 -6.922 1.00 64.00 180 VAL A N 1
ATOM 1474 C CA . VAL A 1 180 ? -14.516 -6.529 -7.779 1.00 64.00 180 VAL A CA 1
ATOM 1475 C C . VAL A 1 180 ? -15.893 -7.114 -8.082 1.00 64.00 180 VAL A C 1
ATOM 1477 O O . VAL A 1 180 ? -16.126 -7.753 -9.101 1.00 64.00 180 VAL A O 1
ATOM 1480 N N . ILE A 1 181 ? -16.826 -6.915 -7.153 1.00 57.75 181 ILE A N 1
ATOM 1481 C CA . ILE A 1 181 ? -18.216 -7.335 -7.338 1.00 57.75 181 ILE A CA 1
ATOM 1482 C C . ILE A 1 181 ? -18.966 -6.183 -7.999 1.00 57.75 181 ILE A C 1
ATOM 1484 O O . ILE A 1 181 ? -19.230 -5.159 -7.366 1.00 57.75 181 ILE A O 1
ATOM 1488 N N . PHE A 1 182 ? -19.340 -6.352 -9.265 1.00 51.03 182 PHE A N 1
ATOM 1489 C CA . PHE A 1 182 ? -20.357 -5.492 -9.853 1.00 51.03 182 PHE A CA 1
ATOM 1490 C C . PHE A 1 182 ? -21.680 -5.761 -9.137 1.00 51.03 182 PHE A C 1
ATOM 1492 O O . PHE A 1 182 ? -22.067 -6.931 -9.025 1.00 51.03 182 PHE A O 1
ATOM 1499 N N . PRO A 1 183 ? -22.395 -4.731 -8.652 1.00 44.12 183 PRO A N 1
ATOM 1500 C CA . PRO A 1 183 ? -23.773 -4.935 -8.255 1.00 44.12 183 PRO A CA 1
ATOM 1501 C C . PRO A 1 183 ? -24.496 -5.497 -9.477 1.00 44.12 183 PRO A C 1
ATOM 1503 O O . PRO A 1 183 ? -24.562 -4.856 -10.525 1.00 44.12 183 PRO A O 1
ATOM 1506 N N . SER A 1 184 ? -24.962 -6.740 -9.365 1.00 38.44 184 SER A N 1
ATOM 1507 C CA . SER A 1 184 ? -25.833 -7.336 -10.365 1.00 38.44 184 SER A CA 1
ATOM 1508 C C . SER A 1 184 ? -27.033 -6.404 -10.458 1.00 38.44 184 SER A C 1
ATOM 1510 O O . SER A 1 184 ? -27.739 -6.222 -9.466 1.00 38.44 184 SER A O 1
ATOM 1512 N N . PHE A 1 185 ? -27.217 -5.745 -11.598 1.00 39.94 185 PHE A N 1
ATOM 1513 C CA . PHE A 1 185 ? -28.446 -5.011 -11.852 1.00 39.94 185 PHE A CA 1
ATOM 1514 C C . PHE A 1 185 ? -29.592 -6.033 -11.792 1.00 39.94 185 PHE A C 1
ATOM 1516 O O . PHE A 1 185 ? -29.669 -6.923 -12.641 1.00 39.94 185 PHE A O 1
ATOM 1523 N N . LEU A 1 186 ? -30.392 -5.950 -10.727 1.00 35.31 186 LEU A N 1
ATOM 1524 C CA . LEU A 1 186 ? -31.737 -6.518 -10.641 1.00 35.31 186 LEU A CA 1
ATOM 1525 C C . LEU A 1 186 ? -32.715 -5.572 -11.336 1.00 35.31 186 LEU A C 1
ATOM 1527 O O . LEU A 1 186 ? -32.566 -4.343 -11.137 1.00 35.31 186 LEU A O 1
#

Foldseek 3Di:
DDDDDPPDLFAWEWAWEQDPVFRKIKIWIWGQPPVCPPPPPRTDIWIWMWGADPQRWTWIWTWDADPNDTDTDTDDIGNPDRRLLVSLVVVVVVQQVHQYQEYEYADEADDPSVLVSLVPDDLPAAGNYQEYEYEYCDLVPQVSNLSRHDANRHYYYHHPPDPDPCVSPPPDCNCVDPNNDDPDDD

Sequence (186 aa):
MSQRQTNDSSNFRNIFRQDPEENSVELNIYYIPPEKKGIPNSHKPYRISFVEDSNGGCSVRRLVEKKGRKYDRNGVRYTDETYACAATRVFFQITKSIKAKEITFEMNPMRPEVERVLKEHPTTRKFLCEEFLI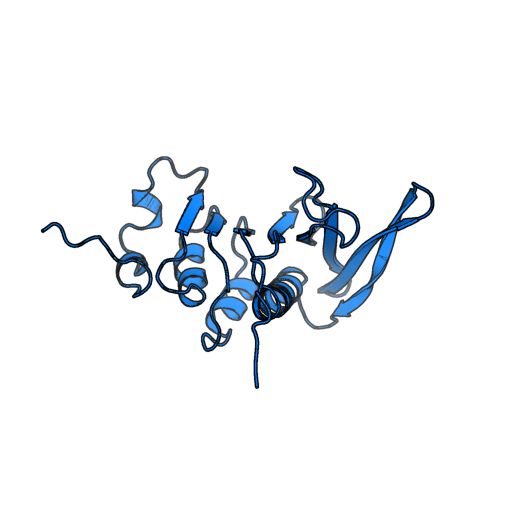RTEDRALPPLLLRFLSPGTKLDVYSNPFPEPGDIFIDTAFFDSDVVIFPSFL

Radius of gyration: 18.16 Å; chains: 1; bounding box: 58×36×53 Å

Secondary structure (DSSP, 8-state):
------------EEEEEEETTTTEEEEEEEE--GGGTT-TT--EEEEEEEEE-TTS-EEEEEEEEETTEEEEEEEEEESSS-HHHHHHHHHHHHHTT--EEEEEEEESSPPHHHHHHHHHS-TTS---EEEEEEEES-TTHHHHHHTTPPTT-EEEEE-TT-SSTHHHHTTSTTTTSTT-------

pLDDT: mean 79.91, std 15.88, range [33.03, 94.44]